Protein AF-A0A938LLM2-F1 (afdb_monomer)

Foldseek 3Di:
DQDDPDDDDDDGDDPPDDDDDDVVVPPPDDPPDDDDDDDDDFDKFKFAAAKAWWAQLDDFAFGKAFAAQPPDQRHIQMDGDLAKFFDANYGRGIWTDPALFIFDHRGILGSLAGLQNHMWIWGLEFQFLANLLVVLLVDALVVSVVLAPAADDDDDDDDAGFFYPQHKDWDPPDPRTHIDGDDDDPLRDRFGAQGFPLNQLLSQLQVQFHFAALSSLLCQAQPRDDRHPQDFDGRPRNRDPLLSHALPCPVRQWAKEKHQASSAPLSSQQSGGTRDNGSDHPPSAQDLQQQRIWIASGDDPPPVPVPSGGHSRRSNTRRPRDRGRDRHYTYMTMGRQDPPRHD

Nearest PDB structures (foldseek):
  5nyy-assembly1_A  TM=4.420E-01  e=3.179E-05  Thermomonospora curvata DSM 43183
  6vqp-assembly1_A  TM=4.244E-01  e=3.663E-04  Micromonospora echinospora
  5nxl-assembly1_A  TM=3.868E-01  e=7.478E-05  Thermomonospora curvata DSM 43183

Solvent-accessible surface area (backbone atoms only — not comparable to full-atom values): 18537 Å² total; per-residue (Å²): 137,90,76,68,98,61,92,84,86,79,86,82,87,83,79,89,84,82,80,89,77,69,58,83,80,42,84,87,62,57,96,82,60,88,75,90,85,79,91,81,89,76,65,64,32,72,42,68,60,51,56,35,55,41,25,26,52,30,87,48,52,20,14,35,12,28,26,55,84,80,85,57,67,23,49,50,28,73,46,80,57,64,58,58,44,53,21,15,96,41,66,78,17,41,34,42,34,93,36,17,50,40,54,54,74,75,40,61,46,44,47,59,28,68,67,39,21,60,38,27,30,35,43,26,48,42,48,24,21,59,58,50,17,54,50,42,60,73,45,55,61,71,61,26,51,76,56,43,66,40,66,70,82,89,60,90,92,70,71,56,24,32,13,37,76,36,15,29,44,70,43,87,86,42,95,70,54,48,48,39,60,46,84,63,60,96,82,19,72,76,36,26,23,4,38,22,38,45,46,41,46,20,50,16,9,36,72,45,17,19,75,33,28,53,48,29,49,39,39,48,35,51,34,74,51,82,62,45,57,84,40,60,40,74,27,64,66,65,37,45,89,57,53,26,60,38,73,52,34,55,78,80,50,43,41,26,44,57,23,35,13,64,32,27,78,58,18,45,58,23,55,74,66,62,25,78,60,37,64,63,68,60,88,49,49,57,51,63,68,14,54,17,22,14,32,31,54,54,69,72,68,91,73,77,56,84,63,56,48,38,29,74,42,35,16,57,41,24,39,50,50,61,33,58,25,34,73,35,26,35,36,56,34,24,38,78,49,57,90,94,56,74,123

Mean predicted aligned error: 7.52 Å

Structure (mmCIF, N/CA/C/O backbone):
data_AF-A0A938LLM2-F1
#
_entry.id   AF-A0A938LLM2-F1
#
loop_
_atom_site.group_PDB
_atom_site.id
_atom_site.type_symbol
_atom_site.label_atom_id
_atom_site.label_alt_id
_atom_site.label_comp_id
_atom_site.label_asym_id
_atom_site.label_entity_id
_atom_site.label_seq_id
_atom_site.pdbx_PDB_ins_code
_atom_site.Cartn_x
_atom_site.Cartn_y
_atom_site.Cartn_z
_atom_site.occupancy
_atom_site.B_iso_or_equiv
_atom_site.auth_seq_id
_atom_site.auth_comp_id
_atom_site.auth_asym_id
_atom_site.auth_atom_id
_atom_site.pdbx_PDB_model_num
ATOM 1 N N . PHE A 1 1 ? 3.906 -18.046 -9.142 1.00 77.06 1 PHE A N 1
ATOM 2 C CA . PHE A 1 1 ? 4.693 -17.931 -7.900 1.00 77.06 1 PHE A CA 1
ATOM 3 C C . PHE A 1 1 ? 5.615 -19.128 -7.810 1.00 77.06 1 PHE A C 1
ATOM 5 O O . PHE A 1 1 ? 5.187 -20.215 -8.176 1.00 77.06 1 PHE A O 1
ATOM 12 N N . LEU A 1 2 ? 6.854 -18.924 -7.369 1.00 84.19 2 LEU A N 1
ATOM 13 C CA . LEU A 1 2 ? 7.739 -20.012 -6.962 1.00 84.19 2 LEU A CA 1
ATOM 14 C C . LEU A 1 2 ? 7.693 -20.073 -5.438 1.00 84.19 2 LEU A C 1
ATOM 16 O O . LEU A 1 2 ? 7.858 -19.044 -4.788 1.00 84.19 2 LEU A O 1
ATOM 20 N N . ARG A 1 3 ? 7.409 -21.252 -4.892 1.00 83.56 3 ARG A N 1
ATOM 21 C CA . ARG A 1 3 ? 7.316 -21.512 -3.452 1.00 83.56 3 ARG A CA 1
ATOM 22 C C . ARG A 1 3 ? 7.836 -22.913 -3.159 1.00 83.56 3 ARG A C 1
ATOM 24 O O . ARG A 1 3 ? 7.981 -23.723 -4.076 1.00 83.56 3 ARG A O 1
ATOM 31 N N . ARG A 1 4 ? 8.091 -23.196 -1.887 1.00 79.62 4 ARG A N 1
ATOM 32 C CA . ARG A 1 4 ? 8.403 -24.553 -1.435 1.00 79.62 4 ARG A CA 1
ATOM 33 C C . ARG A 1 4 ? 7.187 -25.465 -1.612 1.00 79.62 4 ARG A C 1
ATOM 35 O O . ARG A 1 4 ? 6.052 -25.006 -1.537 1.00 79.62 4 ARG A O 1
ATOM 42 N N . ALA A 1 5 ? 7.434 -26.755 -1.826 1.00 79.81 5 ALA A N 1
ATOM 43 C CA . ALA A 1 5 ? 6.373 -27.764 -1.882 1.00 79.81 5 ALA A CA 1
ATOM 44 C C . ALA A 1 5 ? 5.850 -28.158 -0.487 1.00 79.81 5 ALA A C 1
ATOM 46 O O . ALA A 1 5 ? 4.727 -28.634 -0.370 1.00 79.81 5 ALA A O 1
ATOM 47 N N . ALA A 1 6 ? 6.662 -27.952 0.552 1.00 81.00 6 ALA A N 1
ATOM 48 C CA . ALA A 1 6 ? 6.337 -28.233 1.944 1.00 81.00 6 ALA A CA 1
ATOM 49 C C . ALA A 1 6 ? 6.829 -27.095 2.847 1.00 81.00 6 ALA A C 1
ATOM 51 O O . ALA A 1 6 ? 7.730 -26.331 2.469 1.00 81.00 6 ALA A O 1
ATOM 52 N N . GLU A 1 7 ? 6.254 -27.015 4.046 1.00 81.62 7 GLU A N 1
ATOM 53 C CA . GLU A 1 7 ? 6.646 -26.055 5.076 1.00 81.62 7 GLU A CA 1
ATOM 54 C C . GLU A 1 7 ? 8.152 -26.100 5.377 1.00 81.62 7 GLU A C 1
ATOM 56 O O . GLU A 1 7 ? 8.843 -27.106 5.178 1.00 81.62 7 GLU A O 1
ATOM 61 N N . GLY A 1 8 ? 8.674 -24.963 5.827 1.00 80.00 8 GLY A N 1
ATOM 62 C CA . GLY A 1 8 ? 10.034 -24.812 6.333 1.00 80.00 8 GLY A CA 1
ATOM 63 C C . GLY A 1 8 ? 10.745 -23.572 5.798 1.00 80.00 8 GLY A C 1
ATOM 64 O O . GLY A 1 8 ? 10.199 -22.793 5.017 1.00 80.00 8 GLY A O 1
ATOM 65 N N . GLU A 1 9 ? 11.999 -23.423 6.209 1.00 82.06 9 GLU A N 1
ATOM 66 C CA . GLU A 1 9 ? 12.847 -22.259 5.939 1.00 82.06 9 GLU A CA 1
ATOM 67 C C . GLU A 1 9 ? 14.062 -22.587 5.056 1.00 82.06 9 GLU A C 1
ATOM 69 O O . GLU A 1 9 ? 14.471 -23.745 4.947 1.00 82.06 9 GLU A O 1
ATOM 74 N N . GLY A 1 10 ? 14.610 -21.568 4.393 1.00 80.81 10 GLY A N 1
ATOM 75 C CA . GLY A 1 10 ? 15.767 -21.683 3.502 1.00 80.81 10 GLY A CA 1
ATOM 76 C C . GLY A 1 10 ? 15.462 -21.330 2.046 1.00 80.81 10 GLY A C 1
ATOM 77 O O . GLY A 1 10 ? 14.328 -21.002 1.685 1.00 80.81 10 GLY A O 1
ATOM 78 N N . ASP A 1 11 ? 16.499 -21.393 1.217 1.00 80.69 11 ASP A N 1
ATOM 79 C CA . ASP A 1 11 ? 16.432 -20.997 -0.187 1.00 80.69 11 ASP A CA 1
ATOM 80 C C . ASP A 1 11 ? 15.528 -21.919 -1.016 1.00 80.69 11 ASP A C 1
ATOM 82 O O . ASP A 1 11 ? 15.504 -23.141 -0.852 1.00 80.69 11 ASP A O 1
ATOM 86 N N . VAL A 1 12 ? 14.793 -21.327 -1.962 1.00 81.38 12 VAL A N 1
ATOM 87 C CA . VAL A 1 12 ? 13.986 -22.076 -2.933 1.00 81.38 12 VAL A CA 1
ATOM 88 C C . VAL A 1 12 ? 14.822 -22.341 -4.179 1.00 81.38 12 VAL A C 1
ATOM 90 O O . VAL A 1 12 ? 15.072 -21.435 -4.973 1.00 81.38 12 VAL A O 1
ATOM 93 N N . ALA A 1 13 ? 15.204 -23.600 -4.390 1.00 83.12 13 ALA A N 1
ATOM 94 C CA . ALA A 1 13 ? 15.822 -24.054 -5.631 1.00 83.12 13 ALA A CA 1
ATOM 95 C C . ALA A 1 13 ? 14.757 -24.651 -6.566 1.00 83.12 13 ALA A C 1
ATOM 97 O O . ALA A 1 13 ? 14.196 -25.709 -6.289 1.00 83.12 13 ALA A O 1
ATOM 98 N N . ALA A 1 14 ? 14.488 -23.985 -7.691 1.00 82.88 14 ALA A N 1
ATOM 99 C CA . ALA A 1 14 ? 13.575 -24.470 -8.727 1.00 82.88 14 ALA A CA 1
ATOM 100 C C . ALA A 1 14 ? 14.297 -24.565 -10.078 1.00 82.88 14 ALA A C 1
ATOM 102 O O . ALA A 1 14 ? 15.079 -23.686 -10.439 1.00 82.88 14 ALA A O 1
ATOM 103 N N . ARG A 1 15 ? 14.027 -25.630 -10.841 1.00 85.44 15 ARG A N 1
ATOM 104 C CA . ARG A 1 15 ? 14.545 -25.846 -12.203 1.00 85.44 15 ARG A CA 1
ATOM 105 C C . ARG A 1 15 ? 13.381 -26.064 -13.166 1.00 85.44 15 ARG A C 1
ATOM 107 O O . ARG A 1 15 ? 12.325 -26.524 -12.748 1.00 85.44 15 ARG A O 1
ATOM 114 N N . GLY A 1 16 ? 13.578 -25.730 -14.442 1.00 84.56 16 GLY A N 1
ATOM 115 C CA . GLY A 1 16 ? 12.552 -25.922 -15.476 1.00 84.56 16 GLY A CA 1
ATOM 116 C C . GLY A 1 16 ? 11.330 -25.009 -15.324 1.00 84.56 16 GLY A C 1
ATOM 117 O O . GLY A 1 16 ? 10.231 -25.389 -15.709 1.00 84.56 16 GLY A O 1
ATOM 118 N N . VAL A 1 17 ? 11.498 -23.817 -14.741 1.00 83.88 17 VAL A N 1
ATOM 119 C CA . VAL A 1 17 ? 10.399 -22.855 -14.588 1.00 83.88 17 VAL A CA 1
ATOM 120 C C . VAL A 1 17 ? 9.991 -22.327 -15.962 1.00 83.88 17 VAL A C 1
ATOM 122 O O . VAL A 1 17 ? 10.768 -21.638 -16.621 1.00 83.88 17 VAL A O 1
ATOM 125 N N . THR A 1 18 ? 8.764 -22.626 -16.379 1.00 82.81 18 THR A N 1
ATOM 126 C CA . THR A 1 18 ? 8.175 -22.092 -17.610 1.00 82.81 18 THR A CA 1
ATOM 127 C C . THR A 1 18 ? 7.297 -20.888 -17.290 1.00 82.81 18 THR A C 1
ATOM 129 O O . THR A 1 18 ? 6.503 -20.912 -16.350 1.00 82.81 18 THR A O 1
ATOM 132 N N . VAL A 1 19 ? 7.423 -19.832 -18.092 1.00 77.69 19 VAL A N 1
ATOM 133 C CA . VAL A 1 19 ? 6.542 -18.662 -18.042 1.00 77.69 19 VAL A CA 1
ATOM 134 C C . VAL A 1 19 ? 5.776 -18.608 -19.355 1.00 77.69 19 VAL A C 1
ATOM 136 O O . VAL A 1 19 ? 6.373 -18.720 -20.423 1.00 77.69 19 VAL A O 1
ATOM 139 N N . VAL A 1 20 ? 4.455 -18.461 -19.278 1.00 80.94 20 VAL A N 1
ATOM 140 C CA . VAL A 1 20 ? 3.612 -18.298 -20.464 1.00 80.94 20 VAL A CA 1
ATOM 141 C C . VAL A 1 20 ? 3.576 -16.823 -20.830 1.00 80.94 20 VAL A C 1
ATOM 143 O O . VAL A 1 20 ? 3.165 -15.991 -20.021 1.00 80.94 20 VAL A O 1
ATOM 146 N N . TRP A 1 21 ? 4.003 -16.508 -22.048 1.00 78.19 21 TRP A N 1
ATOM 147 C CA . TRP A 1 21 ? 3.868 -15.175 -22.613 1.00 78.19 21 TRP A CA 1
ATOM 148 C C . TRP A 1 21 ? 2.669 -15.137 -23.561 1.00 78.19 21 TRP A C 1
ATOM 150 O O . TRP A 1 21 ? 2.680 -15.760 -24.621 1.00 78.19 21 TRP A O 1
ATOM 160 N N . ASP A 1 22 ? 1.630 -14.400 -23.172 1.00 78.94 22 ASP A N 1
ATOM 161 C CA . ASP A 1 22 ? 0.508 -14.103 -24.057 1.00 78.94 22 ASP A CA 1
ATOM 162 C C . ASP A 1 22 ? 0.911 -13.024 -25.075 1.00 78.94 22 ASP A C 1
ATOM 164 O O . ASP A 1 22 ? 0.872 -11.824 -24.796 1.00 78.94 22 ASP A O 1
ATOM 168 N N . LEU A 1 23 ? 1.312 -13.463 -26.270 1.00 77.25 23 LEU A N 1
ATOM 169 C CA . LEU A 1 23 ? 1.676 -12.577 -27.379 1.00 77.25 23 LEU A CA 1
ATOM 170 C C . LEU A 1 23 ? 0.510 -11.688 -27.832 1.00 77.25 23 LEU A C 1
ATOM 172 O O . LEU A 1 23 ? 0.748 -10.592 -28.332 1.00 77.25 23 LEU A O 1
ATOM 176 N N . THR A 1 24 ? -0.745 -12.115 -27.644 1.00 76.75 24 THR A N 1
ATOM 177 C CA . THR A 1 24 ? -1.917 -11.349 -28.102 1.00 76.75 24 THR A CA 1
ATOM 178 C C . THR A 1 24 ? -2.152 -10.090 -27.269 1.00 76.75 24 THR A C 1
ATOM 180 O O . THR A 1 24 ? -2.688 -9.103 -27.777 1.00 76.75 24 THR A O 1
ATOM 183 N N . ALA A 1 25 ? -1.674 -10.080 -26.021 1.00 73.31 25 ALA A N 1
ATOM 184 C CA . ALA A 1 25 ? -1.697 -8.907 -25.155 1.00 73.31 25 ALA A CA 1
ATOM 185 C C . ALA A 1 25 ? -0.700 -7.814 -25.599 1.00 73.31 25 ALA A C 1
ATOM 187 O O . ALA A 1 25 ? -0.890 -6.643 -25.267 1.00 73.31 25 ALA A O 1
ATOM 188 N N . ASN A 1 26 ? 0.325 -8.166 -26.387 1.00 73.31 26 ASN A N 1
ATOM 189 C CA . ASN A 1 26 ? 1.350 -7.244 -26.876 1.00 73.31 26 ASN A CA 1
ATOM 190 C C . ASN A 1 26 ? 1.095 -6.857 -28.334 1.00 73.31 26 ASN A C 1
ATOM 192 O O . ASN A 1 26 ? 1.639 -7.442 -29.273 1.00 73.31 26 ASN A O 1
ATOM 196 N N . LYS A 1 27 ? 0.268 -5.823 -28.523 1.00 71.75 27 LYS A N 1
ATOM 197 C CA . LYS A 1 27 ? -0.018 -5.257 -29.849 1.00 71.75 27 LYS A CA 1
ATOM 198 C C . LYS A 1 27 ? 1.289 -4.895 -30.570 1.00 71.75 27 LYS A C 1
ATOM 200 O O . LYS A 1 27 ? 2.073 -4.104 -30.058 1.00 71.75 27 LYS A O 1
ATOM 205 N N . GLY A 1 28 ? 1.494 -5.455 -31.763 1.00 70.62 28 GLY A N 1
ATOM 206 C CA . GLY A 1 28 ? 2.660 -5.178 -32.611 1.00 70.62 28 GLY A CA 1
ATOM 207 C C . GLY A 1 28 ? 3.842 -6.140 -32.446 1.00 70.62 28 GLY A C 1
ATOM 208 O O . GLY A 1 28 ? 4.800 -6.031 -33.206 1.00 70.62 28 GLY A O 1
ATOM 209 N N . ALA A 1 29 ? 3.786 -7.104 -31.520 1.00 76.75 29 ALA A N 1
ATOM 210 C CA . ALA A 1 29 ? 4.785 -8.168 -31.447 1.00 76.75 29 ALA A CA 1
ATOM 211 C C . ALA A 1 29 ? 4.492 -9.249 -32.504 1.00 76.75 29 ALA A C 1
ATOM 213 O O . ALA A 1 29 ? 3.469 -9.934 -32.442 1.00 76.75 29 ALA A O 1
ATOM 214 N N . ALA A 1 30 ? 5.387 -9.406 -33.481 1.00 80.12 30 ALA A N 1
ATOM 215 C CA . ALA A 1 30 ? 5.319 -10.510 -34.433 1.00 80.12 30 ALA A CA 1
ATOM 216 C C . ALA A 1 30 ? 5.637 -11.846 -33.734 1.00 80.12 30 ALA A C 1
ATOM 218 O O . ALA A 1 30 ? 6.368 -11.880 -32.744 1.00 80.12 30 ALA A O 1
ATOM 219 N N . ARG A 1 31 ? 5.088 -12.964 -34.231 1.00 78.62 31 ARG A N 1
ATOM 220 C CA . ARG A 1 31 ? 5.303 -14.294 -33.616 1.00 78.62 31 ARG A CA 1
ATOM 221 C C . ARG A 1 31 ? 6.765 -14.747 -33.660 1.00 78.62 31 ARG A C 1
ATOM 223 O O . ARG A 1 31 ? 7.171 -15.558 -32.838 1.00 78.62 31 ARG A O 1
ATOM 230 N N . ASP A 1 32 ? 7.522 -14.235 -34.617 1.00 83.19 32 ASP A N 1
ATOM 231 C CA . ASP A 1 32 ? 8.944 -14.472 -34.851 1.00 83.19 32 ASP A CA 1
ATOM 232 C C . ASP A 1 32 ? 9.845 -13.388 -34.230 1.00 83.19 32 ASP A C 1
ATOM 234 O O . ASP A 1 32 ? 11.063 -13.414 -34.416 1.00 83.19 32 ASP A O 1
ATOM 238 N N . ALA A 1 33 ? 9.278 -12.447 -33.465 1.00 81.38 33 ALA A N 1
ATOM 239 C CA . ALA A 1 33 ? 10.053 -11.412 -32.799 1.00 81.38 33 ALA A CA 1
ATOM 240 C C . ALA A 1 33 ? 11.056 -12.028 -31.812 1.00 81.38 33 ALA A C 1
ATOM 242 O O . ALA A 1 33 ? 10.692 -12.735 -30.868 1.00 81.38 33 ALA A O 1
ATOM 243 N N . GLN A 1 34 ? 12.335 -11.703 -31.991 1.00 80.56 34 GLN A N 1
ATOM 244 C CA . GLN A 1 34 ? 13.355 -12.020 -31.001 1.00 80.56 34 GLN A CA 1
ATOM 245 C C . GLN A 1 34 ? 13.227 -11.060 -29.821 1.00 80.56 34 GLN A C 1
ATOM 247 O O . GLN A 1 34 ? 13.347 -9.845 -29.975 1.00 80.56 34 GLN A O 1
ATOM 252 N N . VAL A 1 35 ? 13.016 -11.608 -28.626 1.00 77.56 35 VAL A N 1
ATOM 253 C CA . VAL A 1 35 ? 12.949 -10.821 -27.394 1.00 77.56 35 VAL A CA 1
ATOM 254 C C . VAL A 1 35 ? 14.076 -11.166 -26.443 1.00 77.56 35 VAL A C 1
ATOM 256 O O . VAL A 1 35 ? 14.494 -12.316 -26.314 1.00 77.56 35 VAL A O 1
ATOM 259 N N . ARG A 1 36 ? 14.537 -10.152 -25.714 1.00 79.25 36 ARG A N 1
ATOM 260 C CA . ARG A 1 36 ? 15.380 -10.347 -24.541 1.00 79.25 36 ARG A CA 1
ATOM 261 C C . ARG A 1 36 ? 14.478 -10.442 -23.319 1.00 79.25 36 ARG A C 1
ATOM 263 O O . ARG A 1 36 ? 13.772 -9.493 -22.999 1.00 79.25 36 ARG A O 1
ATOM 270 N N . MET A 1 37 ? 14.524 -11.576 -22.631 1.00 78.75 37 MET A N 1
ATOM 271 C CA . MET A 1 37 ? 13.809 -11.763 -21.372 1.00 78.75 37 MET A CA 1
ATOM 272 C C . MET A 1 37 ? 14.761 -11.566 -20.194 1.00 78.75 37 MET A C 1
ATOM 274 O O . MET A 1 37 ? 15.899 -12.033 -20.215 1.00 78.75 37 MET A O 1
ATOM 278 N N . GLN A 1 38 ? 14.281 -10.892 -19.153 1.00 81.81 38 GLN A N 1
ATOM 279 C CA . GLN A 1 38 ? 14.962 -10.790 -17.869 1.00 81.81 38 GLN A CA 1
ATOM 280 C C . GLN A 1 38 ? 14.002 -11.241 -16.771 1.00 81.81 38 GLN A C 1
ATOM 282 O O . GLN A 1 38 ? 12.884 -10.742 -16.674 1.00 81.81 38 GLN A O 1
ATOM 287 N N . ALA A 1 39 ? 14.445 -12.178 -15.935 1.00 82.75 39 ALA A N 1
ATOM 288 C CA . ALA A 1 39 ? 13.699 -12.589 -14.756 1.00 82.75 39 ALA A CA 1
ATOM 289 C C . ALA A 1 39 ? 14.038 -11.674 -13.573 1.00 82.75 39 ALA A C 1
ATOM 291 O O . ALA A 1 39 ? 15.210 -11.417 -13.287 1.00 82.75 39 ALA A O 1
ATOM 292 N N . LEU A 1 40 ? 13.002 -11.200 -12.883 1.00 84.06 40 LEU A N 1
ATOM 293 C CA . LEU A 1 40 ? 13.105 -10.338 -11.711 1.00 84.06 40 LEU A CA 1
ATOM 294 C C . LEU A 1 40 ? 12.306 -10.964 -10.572 1.00 84.06 40 LEU A C 1
ATOM 296 O O . LEU A 1 40 ? 11.085 -11.087 -10.648 1.00 84.06 40 LEU A O 1
ATOM 300 N N . GLY A 1 41 ? 13.012 -11.392 -9.529 1.00 85.69 41 GLY A N 1
ATOM 301 C CA . GLY A 1 41 ? 12.401 -11.958 -8.334 1.00 85.69 41 GLY A CA 1
ATOM 302 C C . GLY A 1 41 ? 12.018 -10.870 -7.336 1.00 85.69 41 GLY A C 1
ATOM 303 O O . GLY A 1 41 ? 12.815 -9.983 -7.030 1.00 85.69 41 GLY A O 1
ATOM 304 N N . ILE A 1 42 ? 10.809 -10.969 -6.788 1.00 90.12 42 ILE A N 1
ATOM 305 C CA . ILE A 1 42 ? 10.386 -10.194 -5.623 1.00 90.12 42 ILE A CA 1
ATOM 306 C C . ILE A 1 42 ? 10.001 -11.192 -4.536 1.00 90.12 42 ILE A C 1
ATOM 308 O O . ILE A 1 42 ? 9.131 -12.038 -4.746 1.00 90.12 42 ILE A O 1
ATOM 312 N N . LEU A 1 43 ? 10.670 -11.110 -3.387 1.00 90.06 43 LEU A N 1
ATOM 313 C CA . LEU A 1 43 ? 10.337 -11.914 -2.217 1.00 90.06 43 LEU A CA 1
ATOM 314 C C . LEU A 1 43 ? 9.010 -11.422 -1.642 1.00 90.06 43 LEU A C 1
ATOM 316 O O . LEU A 1 43 ? 8.875 -10.249 -1.288 1.00 90.06 43 LEU A O 1
ATOM 320 N N . MET A 1 44 ? 8.046 -12.329 -1.537 1.00 91.94 44 MET A N 1
ATOM 321 C CA . MET A 1 44 ? 6.707 -12.040 -1.039 1.00 91.94 44 MET A CA 1
ATOM 322 C C . MET A 1 44 ? 6.414 -12.880 0.205 1.00 91.94 44 MET A C 1
ATOM 324 O O . MET A 1 44 ? 6.844 -14.025 0.302 1.00 91.94 44 MET A O 1
ATOM 328 N N . VAL A 1 45 ? 5.639 -12.320 1.122 1.00 92.56 45 VAL A N 1
ATOM 329 C CA . VAL A 1 45 ? 5.059 -12.981 2.289 1.00 92.56 45 VAL A CA 1
ATOM 330 C C . VAL A 1 45 ? 3.576 -13.194 2.023 1.00 92.56 45 VAL A C 1
ATOM 332 O O . VAL A 1 45 ? 2.876 -12.250 1.656 1.00 92.56 45 VAL A O 1
ATOM 335 N N . TYR A 1 46 ? 3.098 -14.423 2.196 1.00 94.00 46 TYR A N 1
ATOM 336 C CA . TYR A 1 46 ? 1.671 -14.727 2.160 1.00 94.00 46 TYR A CA 1
ATOM 337 C C . TYR A 1 46 ? 1.023 -14.298 3.481 1.00 94.00 46 TYR A C 1
ATOM 339 O O . TYR A 1 46 ? 1.376 -14.814 4.538 1.00 94.00 46 TYR A O 1
ATOM 347 N N . VAL A 1 47 ? 0.084 -13.355 3.419 1.00 95.31 47 VAL A N 1
ATOM 348 C CA . VAL A 1 47 ? -0.769 -12.951 4.541 1.00 95.31 47 VAL A CA 1
ATOM 349 C C . VAL A 1 47 ? -2.099 -13.700 4.398 1.00 95.31 47 VAL A C 1
ATOM 351 O O . VAL A 1 47 ? -2.839 -13.423 3.446 1.00 95.31 47 VAL A O 1
ATOM 354 N N . PRO A 1 48 ? -2.411 -14.658 5.293 1.00 94.62 48 PRO A N 1
ATOM 355 C CA . PRO A 1 48 ? -3.592 -15.504 5.161 1.00 94.62 48 PRO A CA 1
ATOM 356 C C . PRO A 1 48 ? -4.910 -14.740 5.262 1.00 94.62 48 PRO A C 1
ATOM 358 O O . PRO A 1 48 ? -5.011 -13.688 5.901 1.00 94.62 48 PRO A O 1
ATOM 361 N N . GLU A 1 49 ? -5.951 -15.315 4.664 1.00 96.00 49 GLU A N 1
ATOM 362 C CA . GLU A 1 49 ? -7.321 -14.881 4.913 1.00 96.00 49 GLU A CA 1
ATOM 363 C C . GLU A 1 49 ? -7.697 -15.138 6.376 1.00 96.00 49 GLU A C 1
ATOM 365 O O . GLU A 1 49 ? -7.273 -16.134 6.959 1.00 96.00 49 GLU A O 1
ATOM 370 N N . GLY A 1 50 ? -8.474 -14.235 6.971 1.00 96.69 50 GLY A N 1
ATOM 371 C CA . GLY A 1 50 ? -8.984 -14.424 8.326 1.00 96.69 50 GLY A CA 1
ATOM 372 C C . GLY A 1 50 ? -9.154 -13.131 9.116 1.00 96.69 50 GLY A C 1
ATOM 373 O O . GLY A 1 50 ? -8.707 -12.063 8.665 1.00 96.69 50 GLY A O 1
ATOM 374 N N . PRO A 1 51 ? -9.808 -13.230 10.287 1.00 97.94 51 PRO A N 1
ATOM 375 C CA . PRO A 1 51 ? -10.082 -12.090 11.143 1.00 97.94 51 PRO A CA 1
ATOM 376 C C . PRO A 1 51 ? -8.804 -11.515 11.756 1.00 97.94 51 PRO A C 1
ATOM 378 O O . PRO A 1 51 ? -7.811 -12.216 11.946 1.00 97.94 51 PRO A O 1
ATOM 381 N N . PHE A 1 52 ? -8.841 -10.222 12.064 1.00 98.12 52 PHE A N 1
ATOM 382 C CA . PHE A 1 52 ? -7.756 -9.504 12.730 1.00 98.12 52 PHE A CA 1
ATOM 383 C C . PHE A 1 52 ? -8.294 -8.229 13.389 1.00 98.12 52 PHE A C 1
ATOM 385 O O . PHE A 1 52 ? -9.428 -7.816 13.130 1.00 98.12 52 PHE A O 1
ATOM 392 N N . TYR A 1 53 ? -7.478 -7.593 14.225 1.00 97.81 53 TYR A N 1
ATOM 393 C CA . TYR A 1 53 ? -7.851 -6.360 14.910 1.00 97.81 53 TYR A CA 1
ATOM 394 C C . TYR A 1 53 ? -7.187 -5.128 14.305 1.00 97.81 53 TYR A C 1
ATOM 396 O O . TYR A 1 53 ? -5.995 -5.136 13.991 1.00 97.81 53 TYR A O 1
ATOM 404 N N . LEU A 1 54 ? -7.965 -4.054 14.230 1.00 97.00 54 LEU A N 1
ATOM 405 C CA . LEU A 1 54 ? -7.529 -2.682 14.014 1.00 97.00 54 LEU A CA 1
ATOM 406 C C . LEU A 1 54 ? -7.524 -1.941 15.355 1.00 97.00 54 LEU A C 1
ATOM 408 O O . LEU A 1 54 ? -8.488 -2.025 16.119 1.00 97.00 54 LEU A O 1
ATOM 412 N N . GLY A 1 55 ? -6.464 -1.181 15.609 1.00 94.62 55 GLY A N 1
ATOM 413 C CA . GLY A 1 55 ? -6.227 -0.515 16.887 1.00 94.62 55 GLY A CA 1
ATOM 414 C C . GLY A 1 55 ? -5.277 -1.293 17.789 1.00 94.62 55 GLY A C 1
ATOM 415 O O . GLY A 1 55 ? -5.080 -2.494 17.622 1.00 94.62 55 GLY A O 1
ATOM 416 N N . SER A 1 56 ? -4.672 -0.590 18.745 1.00 91.31 56 SER A N 1
ATOM 417 C CA . SER A 1 56 ? -3.658 -1.146 19.650 1.00 91.31 56 SER A CA 1
ATOM 418 C C . SER A 1 56 ? -4.223 -1.674 20.968 1.00 91.31 56 SER A C 1
ATOM 420 O O . SER A 1 56 ? -3.497 -2.306 21.720 1.00 91.31 56 SER A O 1
ATOM 422 N N . GLY A 1 57 ? -5.485 -1.395 21.297 1.00 91.94 57 GLY A N 1
ATOM 423 C CA . GLY A 1 57 ? -5.991 -1.627 22.654 1.00 91.94 57 GLY A CA 1
ATOM 424 C C . GLY A 1 57 ? -5.632 -0.504 23.633 1.00 91.94 57 GLY A C 1
ATOM 425 O O . GLY A 1 57 ? -5.953 -0.601 24.814 1.00 91.94 57 GLY A O 1
ATOM 426 N N . GLY A 1 58 ? -4.963 0.556 23.162 1.00 90.31 58 GLY A N 1
ATOM 427 C CA . GLY A 1 58 ? -4.547 1.720 23.945 1.00 90.31 58 GLY A CA 1
ATOM 428 C C . GLY A 1 58 ? -4.735 3.038 23.188 1.00 90.31 58 GLY A C 1
ATOM 429 O O . GLY A 1 58 ? -5.280 3.075 22.086 1.00 90.31 58 GLY A O 1
ATOM 430 N N . LEU A 1 59 ? -4.259 4.139 23.773 1.00 87.69 59 LEU A N 1
ATOM 431 C CA . LEU A 1 59 ? -4.436 5.502 23.249 1.00 87.69 59 LEU A CA 1
ATOM 432 C C . LEU A 1 59 ? -3.327 5.911 22.265 1.00 87.69 59 LEU A C 1
ATOM 434 O O . LEU A 1 59 ? -2.686 6.953 22.399 1.00 87.69 59 LEU A O 1
ATOM 438 N N . THR A 1 60 ? -3.086 5.072 21.262 1.00 84.94 60 THR A N 1
ATOM 439 C CA . THR A 1 60 ? -2.093 5.339 20.214 1.00 84.94 60 THR A CA 1
ATOM 440 C C . THR A 1 60 ? -2.544 6.502 19.317 1.00 84.94 60 THR A C 1
ATOM 442 O O . THR A 1 60 ? -3.736 6.663 19.043 1.00 84.94 60 THR A O 1
ATOM 445 N N . ALA A 1 61 ? -1.606 7.325 18.835 1.00 84.75 61 ALA A N 1
ATOM 446 C CA . ALA A 1 61 ? -1.924 8.573 18.139 1.00 84.75 61 ALA A CA 1
ATOM 447 C C . ALA A 1 61 ? -2.757 8.317 16.872 1.00 84.75 61 ALA A C 1
ATOM 449 O O . ALA A 1 61 ? -2.279 7.707 15.916 1.00 84.75 61 ALA A O 1
ATOM 450 N N . GLY A 1 62 ? -4.014 8.770 16.869 1.00 88.69 62 GLY A N 1
ATOM 451 C CA . GLY A 1 62 ? -4.930 8.627 15.730 1.00 88.69 62 GLY A CA 1
ATOM 452 C C . GLY A 1 62 ? -5.418 7.196 15.490 1.00 88.69 62 GLY A C 1
ATOM 453 O O . GLY A 1 62 ? -6.084 6.952 14.483 1.00 88.69 62 GLY A O 1
ATOM 454 N N . GLY A 1 63 ? -5.062 6.255 16.372 1.00 92.69 63 GLY A N 1
ATOM 455 C CA . GLY A 1 63 ? -5.304 4.825 16.208 1.00 92.69 63 GLY A CA 1
ATOM 456 C C . GLY A 1 63 ? -6.775 4.491 15.974 1.00 92.69 63 GLY A C 1
ATOM 457 O O . GLY A 1 63 ? -7.674 5.231 16.377 1.00 92.69 63 GLY A O 1
ATOM 458 N N . PHE A 1 64 ? -7.008 3.372 15.290 1.00 96.56 64 PHE A N 1
ATOM 459 C CA . PHE A 1 64 ? -8.352 2.836 15.123 1.00 96.56 64 PHE A CA 1
ATOM 460 C C . PHE A 1 64 ? -8.914 2.334 16.451 1.00 96.56 64 PHE A C 1
ATOM 462 O O . PHE A 1 64 ? -8.177 1.810 17.284 1.00 96.56 64 PHE A O 1
ATOM 469 N N . TYR A 1 65 ? -10.227 2.443 16.606 1.00 97.19 65 TYR A N 1
ATOM 470 C CA . TYR A 1 65 ? -10.963 1.834 17.703 1.00 97.19 65 TYR A CA 1
ATOM 471 C C . TYR A 1 65 ? -12.415 1.565 17.297 1.00 97.19 65 TYR A C 1
ATOM 473 O O . TYR A 1 65 ? -12.939 2.137 16.340 1.00 97.19 65 TYR A O 1
ATOM 481 N N . LYS A 1 66 ? -13.078 0.675 18.028 1.00 97.94 66 LYS A N 1
ATOM 482 C CA . LYS A 1 66 ? -14.516 0.450 17.957 1.00 97.94 66 LYS A CA 1
ATOM 483 C C . LYS A 1 66 ? -15.211 1.494 18.819 1.00 97.94 66 LYS A C 1
ATOM 485 O O . LYS A 1 66 ? -15.023 1.512 20.034 1.00 97.94 66 LYS A O 1
ATOM 490 N N . TYR A 1 67 ? -16.016 2.346 18.198 1.00 97.56 67 TYR A N 1
ATOM 491 C CA . TYR A 1 67 ? -16.763 3.372 18.912 1.00 97.56 67 TYR A CA 1
ATOM 492 C C . TYR A 1 67 ? -17.803 2.738 19.844 1.00 97.56 67 TYR A C 1
ATOM 494 O O . TYR A 1 67 ? -18.466 1.765 19.478 1.00 97.56 67 TYR A O 1
ATOM 502 N N . THR A 1 68 ? -17.955 3.289 21.047 1.00 96.00 68 THR A N 1
ATOM 503 C CA . THR A 1 68 ? -18.980 2.885 22.020 1.00 96.00 68 THR A CA 1
ATOM 504 C C . THR A 1 68 ? -19.980 4.021 22.224 1.00 96.00 68 THR A C 1
ATOM 506 O O . THR A 1 68 ? -20.994 4.084 21.537 1.00 96.00 68 THR A O 1
ATOM 509 N N . ASP A 1 69 ? -19.661 4.947 23.114 1.00 93.06 69 ASP A N 1
ATOM 510 C CA . ASP A 1 69 ? -20.496 6.044 23.613 1.00 93.06 69 ASP A CA 1
ATOM 511 C C . ASP A 1 69 ? -19.722 7.377 23.654 1.00 93.06 69 ASP A C 1
ATOM 513 O O . ASP A 1 69 ? -20.192 8.372 24.198 1.00 93.06 69 ASP A O 1
ATOM 517 N N . GLY A 1 70 ? -18.507 7.394 23.095 1.00 90.69 70 GLY A N 1
ATOM 518 C CA . GLY A 1 70 ? -17.603 8.543 23.107 1.00 90.69 70 GLY A CA 1
ATOM 519 C C . GLY A 1 70 ? -16.735 8.670 24.362 1.00 90.69 70 GLY A C 1
ATOM 520 O O . GLY A 1 70 ? -15.873 9.549 24.389 1.00 90.69 70 GLY A O 1
ATOM 521 N N . THR A 1 71 ? -16.895 7.795 25.361 1.00 90.19 71 THR A N 1
ATOM 522 C CA . THR A 1 71 ? -16.103 7.830 26.606 1.00 90.19 71 THR A CA 1
ATOM 523 C C . THR A 1 71 ? -14.813 7.010 26.522 1.00 90.19 71 THR A C 1
ATOM 525 O O . THR A 1 71 ? -13.823 7.342 27.171 1.00 90.19 71 THR A O 1
ATOM 528 N N . GLN A 1 72 ? -14.790 5.973 25.678 1.00 90.06 72 GLN A N 1
ATOM 529 C CA . GLN A 1 72 ? -13.658 5.066 25.476 1.00 90.06 72 GLN A CA 1
ATOM 530 C C . GLN A 1 72 ? -13.166 5.114 24.023 1.00 90.06 72 GLN A C 1
ATOM 532 O O . GLN A 1 72 ? -13.954 5.100 23.080 1.00 90.06 72 GLN A O 1
ATOM 537 N N . HIS A 1 73 ? -11.841 5.152 23.856 1.00 91.38 73 HIS A N 1
ATOM 538 C CA . HIS A 1 73 ? -11.159 5.343 22.565 1.00 91.38 73 HIS A CA 1
ATOM 539 C C . HIS A 1 73 ? -10.062 4.292 22.323 1.00 91.38 73 HIS A C 1
ATOM 541 O O . HIS A 1 73 ? -9.284 4.416 21.384 1.00 91.38 73 HIS A O 1
ATOM 547 N N . ALA A 1 74 ? -9.981 3.267 23.178 1.00 93.81 74 ALA A N 1
ATOM 548 C CA . ALA A 1 74 ? -8.936 2.244 23.129 1.00 93.81 74 ALA A CA 1
ATOM 549 C C . ALA A 1 74 ? -9.419 0.865 22.649 1.00 93.81 74 ALA A C 1
ATOM 551 O O . ALA A 1 74 ? -8.596 0.028 22.292 1.00 93.81 74 ALA A O 1
ATOM 552 N N . LEU A 1 75 ? -10.731 0.596 22.641 1.00 96.25 75 LEU A N 1
ATOM 553 C CA . LEU A 1 75 ? -11.266 -0.734 22.332 1.00 96.25 75 LEU A CA 1
ATOM 554 C C . LEU A 1 75 ? -10.986 -1.108 20.864 1.00 96.25 75 LEU A C 1
ATOM 556 O O . LEU A 1 75 ? -11.506 -0.424 19.985 1.00 96.25 75 LEU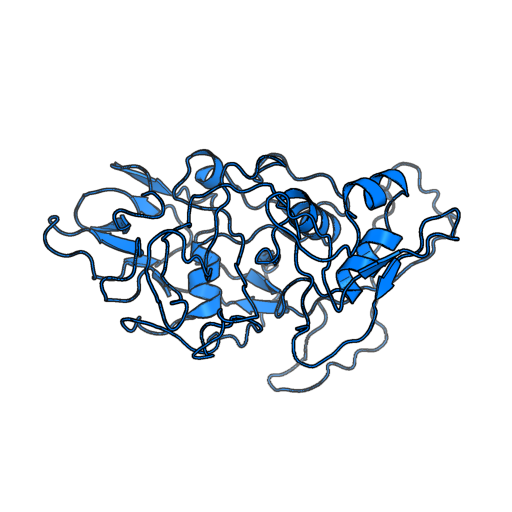 A O 1
ATOM 560 N N . PRO A 1 76 ? -10.227 -2.175 20.556 1.00 96.94 76 PRO A N 1
ATOM 561 C CA . PRO A 1 76 ? -9.929 -2.532 19.171 1.00 96.94 76 PRO A CA 1
ATOM 562 C C . PRO A 1 76 ? -11.178 -2.903 18.366 1.00 96.94 76 PRO A C 1
ATOM 564 O O . PRO A 1 76 ? -12.155 -3.440 18.896 1.00 96.94 76 PRO A O 1
ATOM 567 N N . TYR A 1 77 ? -11.135 -2.646 17.060 1.00 98.12 77 TYR A N 1
ATOM 568 C CA . TYR A 1 77 ? -12.171 -3.063 16.119 1.00 98.12 77 TYR A CA 1
ATOM 569 C C . TYR A 1 77 ? -11.754 -4.361 15.428 1.00 98.12 77 TYR A C 1
ATOM 571 O O . TYR A 1 77 ? -10.696 -4.420 14.805 1.00 98.12 77 TYR A O 1
ATOM 579 N N . GLN A 1 78 ? -12.584 -5.400 15.510 1.00 98.19 78 GLN A N 1
ATOM 580 C CA . GLN A 1 78 ? -12.309 -6.676 14.854 1.00 98.19 78 GLN A CA 1
ATOM 581 C C . GLN A 1 78 ? -12.903 -6.691 13.443 1.00 98.19 78 GLN A C 1
ATOM 583 O O . GLN A 1 78 ? -14.112 -6.551 13.267 1.00 98.19 78 GLN A O 1
ATOM 588 N N . VAL A 1 79 ? -12.060 -6.905 12.436 1.00 98.50 79 VAL A N 1
ATOM 589 C CA . VAL A 1 79 ? -12.505 -7.184 11.069 1.00 98.50 79 VAL A CA 1
ATOM 590 C C . VAL A 1 79 ? -12.810 -8.673 10.970 1.00 98.50 79 VAL A C 1
ATOM 592 O O . VAL A 1 79 ? -11.921 -9.501 11.154 1.00 98.50 79 VAL A O 1
ATOM 595 N N . THR A 1 80 ? -14.061 -9.024 10.678 1.00 97.62 80 THR A N 1
ATOM 596 C CA . THR A 1 80 ? -14.548 -10.418 10.700 1.00 97.62 80 THR A CA 1
ATOM 597 C C . THR A 1 80 ? -14.895 -10.983 9.324 1.00 97.62 80 THR A C 1
ATOM 599 O O . THR A 1 80 ? -15.145 -12.181 9.210 1.00 97.62 80 THR A O 1
ATOM 602 N N . GLY A 1 81 ? -14.870 -10.160 8.271 1.00 98.00 81 GLY A N 1
ATOM 603 C CA . GLY A 1 81 ? -15.154 -10.585 6.901 1.00 98.00 81 GLY A CA 1
ATOM 604 C C . GLY A 1 81 ? -14.656 -9.594 5.844 1.00 98.00 81 GLY A C 1
ATOM 605 O O . GLY A 1 81 ? -14.226 -8.493 6.188 1.00 98.00 81 GLY A O 1
ATOM 606 N N . PRO A 1 82 ? -14.734 -9.944 4.547 1.00 96.50 82 PRO A N 1
ATOM 607 C CA . PRO A 1 82 ? -14.277 -9.103 3.433 1.00 96.50 82 PRO A CA 1
ATOM 608 C C . PRO A 1 82 ? -15.296 -8.025 3.015 1.00 96.50 82 PRO A C 1
ATOM 610 O O . PRO A 1 82 ? -15.129 -7.385 1.980 1.00 96.50 82 PRO A O 1
ATOM 613 N N . GLY A 1 83 ? -16.387 -7.870 3.770 1.00 97.44 83 GLY A N 1
ATOM 614 C CA . GLY A 1 83 ? -17.457 -6.921 3.478 1.00 97.44 83 GLY A CA 1
ATOM 615 C C . GLY A 1 83 ? -17.097 -5.469 3.799 1.00 97.44 83 GLY A C 1
ATOM 616 O O . GLY A 1 83 ? -15.992 -5.155 4.250 1.00 97.44 83 GLY A O 1
ATOM 617 N N . ALA A 1 84 ? -18.072 -4.587 3.576 1.00 98.06 84 ALA A N 1
ATOM 618 C CA . ALA A 1 84 ? -17.969 -3.191 3.974 1.00 98.06 84 ALA A CA 1
ATOM 619 C C . ALA A 1 84 ? -17.828 -3.069 5.500 1.00 98.06 84 ALA A C 1
ATOM 621 O O . ALA A 1 84 ? -18.380 -3.876 6.252 1.00 98.06 84 ALA A O 1
ATOM 622 N N . ILE A 1 85 ? -17.089 -2.058 5.953 1.00 98.62 85 ILE A N 1
ATOM 623 C CA . ILE A 1 85 ? -16.905 -1.753 7.375 1.00 98.62 85 ILE A CA 1
ATOM 624 C C . ILE A 1 85 ? -17.677 -0.470 7.690 1.00 98.62 85 ILE A C 1
ATOM 626 O O . ILE A 1 85 ? -17.282 0.590 7.201 1.00 98.62 85 ILE A O 1
ATOM 630 N N . PRO A 1 86 ? -18.740 -0.523 8.512 1.00 98.38 86 PRO A N 1
ATOM 631 C CA . PRO A 1 86 ? -19.447 0.673 8.951 1.00 98.38 86 PRO A CA 1
ATOM 632 C C . PRO A 1 86 ? -18.536 1.597 9.763 1.00 98.38 86 PRO A C 1
ATOM 634 O O . PRO A 1 86 ? -17.836 1.142 10.675 1.00 98.38 86 PRO A O 1
ATOM 637 N N . THR A 1 87 ? -18.588 2.898 9.480 1.00 98.31 87 THR A N 1
ATOM 638 C CA . THR A 1 87 ? -17.788 3.918 10.165 1.00 98.31 87 THR A CA 1
ATOM 639 C C . THR A 1 87 ? -18.667 4.971 10.824 1.00 98.31 87 THR A C 1
ATOM 641 O O . THR A 1 87 ? -19.789 5.235 10.393 1.00 98.31 87 THR A O 1
ATOM 644 N N . GLY A 1 88 ? -18.173 5.559 11.909 1.00 96.94 88 GLY A N 1
ATOM 645 C CA . GLY A 1 88 ? -18.829 6.689 12.563 1.00 96.94 88 GLY A CA 1
ATOM 646 C C . GLY A 1 88 ? -18.867 6.609 14.077 1.00 96.94 88 GLY A C 1
ATOM 647 O O . GLY A 1 88 ? -18.491 5.609 14.689 1.00 96.94 88 GLY A O 1
ATOM 648 N N . ARG A 1 89 ? -19.376 7.684 14.675 1.00 96.06 89 ARG A N 1
ATOM 649 C CA . ARG A 1 89 ? -19.550 7.870 16.119 1.00 96.06 89 ARG A CA 1
ATOM 650 C C . ARG A 1 89 ? -20.833 7.202 16.616 1.00 96.06 89 ARG A C 1
ATOM 652 O O . ARG A 1 89 ? -21.692 7.825 17.230 1.00 96.06 89 ARG A O 1
ATOM 659 N N . GLN A 1 90 ? -20.983 5.924 16.281 1.00 96.25 90 GLN A N 1
ATOM 660 C CA . GLN A 1 90 ? -22.127 5.084 16.629 1.00 96.25 90 GLN A CA 1
ATOM 661 C C . GLN A 1 90 ? -21.613 3.759 17.189 1.00 96.25 90 GLN A C 1
ATOM 663 O O . GLN A 1 90 ? -20.628 3.211 16.689 1.00 96.25 90 GLN A O 1
ATOM 668 N N . ALA A 1 91 ? -22.275 3.249 18.229 1.00 97.06 91 ALA A N 1
ATOM 669 C CA . ALA A 1 91 ? -21.836 2.057 18.944 1.00 97.06 91 ALA A CA 1
ATOM 670 C C . ALA A 1 91 ? -21.565 0.877 17.992 1.00 97.06 91 ALA A C 1
ATOM 672 O O . ALA A 1 91 ? -22.383 0.537 17.138 1.00 97.06 91 ALA A O 1
ATOM 673 N N . GLY A 1 92 ? -20.398 0.253 18.144 1.00 97.50 92 GLY A N 1
ATOM 674 C CA . GLY A 1 92 ? -19.970 -0.903 17.362 1.00 97.50 92 GLY A CA 1
ATOM 675 C C . GLY A 1 92 ? -19.312 -0.585 16.017 1.00 97.50 92 GLY A C 1
ATOM 676 O O . GLY A 1 92 ? -18.814 -1.515 15.386 1.00 97.50 92 GLY A O 1
ATOM 677 N N . LYS A 1 93 ? -19.266 0.678 15.574 1.00 98.00 93 LYS A N 1
ATOM 678 C CA . LYS A 1 93 ? -18.646 1.066 14.295 1.00 98.00 93 LYS A CA 1
ATOM 679 C C . LYS A 1 93 ? -17.150 1.345 14.424 1.00 98.00 93 LYS A C 1
ATOM 681 O O . LYS A 1 93 ? -16.649 1.629 15.512 1.00 98.00 93 LYS A O 1
ATOM 686 N N . LEU A 1 94 ? -16.431 1.258 13.304 1.00 98.25 94 LEU A N 1
ATOM 687 C CA . LEU A 1 94 ? -15.021 1.632 13.249 1.00 98.25 94 LEU A CA 1
ATOM 688 C C . LEU A 1 94 ? -14.890 3.157 13.312 1.00 98.25 94 LEU A C 1
ATOM 690 O O . LEU A 1 94 ? -15.538 3.889 12.558 1.00 98.25 94 LEU A O 1
ATOM 694 N N . TRP A 1 95 ? -13.995 3.628 14.169 1.00 97.25 95 TRP A N 1
ATOM 695 C CA . TRP A 1 95 ? -13.600 5.024 14.243 1.00 97.25 95 TRP A CA 1
ATOM 696 C C . TRP A 1 95 ? -12.094 5.160 14.450 1.00 97.25 95 TRP A C 1
ATOM 698 O O . TRP A 1 95 ? -11.369 4.168 14.544 1.00 97.25 95 TRP A O 1
ATOM 708 N N . ALA A 1 96 ? -11.610 6.397 14.459 1.00 95.19 96 ALA A N 1
ATOM 709 C CA . ALA A 1 96 ? -10.207 6.701 14.670 1.00 95.19 96 ALA A CA 1
ATOM 710 C C . ALA A 1 96 ? -10.021 7.944 15.540 1.00 95.19 96 ALA A C 1
ATOM 712 O O . ALA A 1 96 ? -10.908 8.796 15.634 1.00 95.19 96 ALA A O 1
ATOM 713 N N . GLY A 1 97 ? -8.849 8.039 16.169 1.00 88.88 97 GLY A N 1
ATOM 714 C CA . GLY A 1 97 ? -8.458 9.190 16.979 1.00 88.88 97 GLY A CA 1
ATOM 715 C C . GLY A 1 97 ? -8.397 10.511 16.198 1.00 88.88 97 GLY A C 1
ATOM 716 O O . GLY A 1 97 ? -8.667 10.591 15.002 1.00 88.88 97 GLY A O 1
ATOM 717 N N . THR A 1 98 ? -8.053 11.589 16.898 1.00 79.50 98 THR A N 1
ATOM 718 C CA . THR A 1 98 ? -8.164 12.969 16.392 1.00 79.50 98 THR A CA 1
ATOM 719 C C . THR A 1 98 ? -7.131 13.360 15.333 1.00 79.50 98 THR A C 1
ATOM 721 O O . THR A 1 98 ? -7.378 14.295 14.576 1.00 79.50 98 THR A O 1
ATOM 724 N N . CYS A 1 99 ? -6.007 12.648 15.226 1.00 80.56 99 CYS A N 1
ATOM 725 C CA . CYS A 1 99 ? -5.005 12.855 14.180 1.00 80.56 99 CYS A CA 1
ATOM 726 C C . CYS A 1 99 ? -5.051 11.756 13.104 1.00 80.56 99 CYS A C 1
ATOM 728 O O . CYS A 1 99 ? -5.628 10.691 13.313 1.00 80.56 99 CYS A O 1
ATOM 730 N N . GLY A 1 100 ? -4.471 12.023 11.927 1.00 79.31 100 GLY A N 1
ATOM 731 C CA . GLY A 1 100 ? -4.479 11.063 10.815 1.00 79.31 100 GLY A CA 1
ATOM 732 C C . GLY A 1 100 ? -5.734 11.016 9.956 1.00 79.31 100 GLY A C 1
ATOM 733 O O . GLY A 1 100 ? -5.805 10.174 9.065 1.00 79.31 100 GLY A O 1
ATOM 734 N N . ALA A 1 101 ? -6.692 11.902 10.233 1.00 90.81 101 ALA A N 1
ATOM 735 C CA . ALA A 1 101 ? -8.059 11.910 9.721 1.00 90.81 101 ALA A CA 1
ATOM 736 C C . ALA A 1 101 ? -8.878 10.648 10.057 1.00 90.81 101 ALA A C 1
ATOM 738 O O . ALA A 1 101 ? -8.411 9.500 10.029 1.00 90.81 101 ALA A O 1
ATOM 739 N N . GLN A 1 102 ? -10.148 10.880 10.371 1.00 94.00 102 GLN A N 1
ATOM 740 C CA . GLN A 1 102 ? -11.127 9.826 10.587 1.00 94.00 10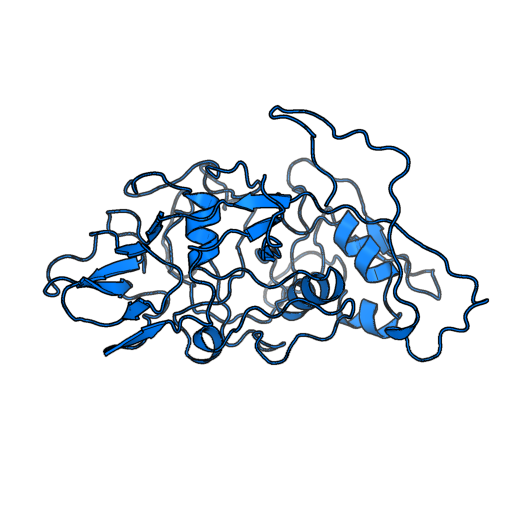2 GLN A CA 1
ATOM 741 C C . GLN A 1 102 ? -11.753 9.380 9.261 1.00 94.00 102 GLN A C 1
ATOM 743 O O . GLN A 1 102 ? -11.776 10.144 8.289 1.00 94.00 102 GLN A O 1
ATOM 748 N N . PRO A 1 103 ? -12.287 8.149 9.198 1.00 94.00 103 PRO A N 1
ATOM 749 C CA . PRO A 1 103 ? -13.253 7.815 8.163 1.00 94.00 103 PRO A CA 1
ATOM 750 C C . PRO A 1 103 ? -14.517 8.689 8.282 1.00 94.00 103 PRO A C 1
ATOM 752 O O . PRO A 1 103 ? -14.668 9.494 9.196 1.00 94.00 103 PRO A O 1
ATOM 755 N N . GLU A 1 1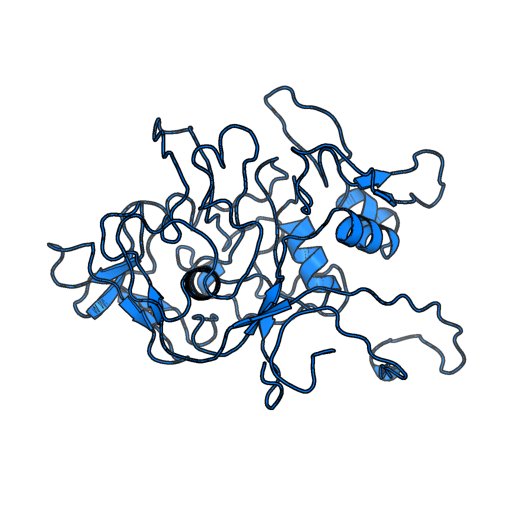04 ? -15.438 8.546 7.336 1.00 94.19 104 GLU A N 1
ATOM 756 C CA . GLU A 1 104 ? -16.678 9.325 7.306 1.00 94.19 104 GLU A CA 1
ATOM 757 C C . GLU A 1 104 ? -17.612 8.974 8.466 1.00 94.19 104 GLU A C 1
ATOM 759 O O . GLU A 1 104 ? -17.852 7.795 8.750 1.00 94.19 104 GLU A O 1
ATOM 764 N N . ASP A 1 105 ? -18.141 9.997 9.138 1.00 95.94 105 ASP A N 1
ATOM 765 C CA . ASP A 1 105 ? -19.090 9.802 10.228 1.00 95.94 105 ASP A CA 1
ATOM 766 C C . ASP A 1 105 ? -20.459 9.390 9.681 1.00 95.94 105 ASP A C 1
ATOM 768 O O . ASP A 1 105 ? -21.048 10.097 8.869 1.00 95.94 105 ASP A O 1
ATOM 772 N N . GLY A 1 106 ? -20.947 8.224 10.103 1.00 95.56 106 GLY A N 1
ATOM 773 C CA . GLY A 1 106 ? -22.169 7.622 9.572 1.00 95.56 106 GLY A CA 1
ATOM 774 C C . GLY A 1 106 ? -22.004 6.946 8.205 1.00 95.56 106 GLY A C 1
ATOM 775 O O . GLY A 1 106 ? -23.004 6.507 7.643 1.00 95.56 106 GLY A O 1
ATOM 776 N N . GLY A 1 107 ? -20.777 6.841 7.685 1.00 96.31 107 GLY A N 1
ATOM 777 C CA . GLY A 1 107 ? -20.475 6.206 6.402 1.00 96.31 107 GLY A CA 1
ATOM 778 C C . GLY A 1 107 ? -20.044 4.738 6.505 1.00 96.31 107 GLY A C 1
ATOM 779 O O . GLY A 1 107 ? -20.345 4.022 7.467 1.00 96.31 107 GLY A O 1
ATOM 780 N N . GLU A 1 108 ? -19.301 4.298 5.489 1.00 96.88 108 GLU A N 1
ATOM 781 C CA . GLU A 1 108 ? -18.629 3.001 5.457 1.00 96.88 108 GLU A CA 1
ATOM 782 C C . GLU A 1 108 ? -17.311 3.053 4.670 1.00 96.88 108 GLU A C 1
ATOM 784 O O . GLU A 1 108 ? -17.097 3.895 3.792 1.00 96.88 108 GLU A O 1
ATOM 789 N N . ILE A 1 109 ? -16.424 2.104 4.962 1.00 98.19 109 ILE A N 1
ATOM 790 C CA . ILE A 1 109 ? -15.362 1.696 4.043 1.00 98.19 109 ILE A CA 1
ATOM 791 C C . ILE A 1 109 ? -15.970 0.617 3.139 1.00 98.19 109 ILE A C 1
ATOM 793 O O . ILE A 1 109 ? -16.352 -0.438 3.654 1.00 98.19 109 ILE A O 1
ATOM 797 N N . PRO A 1 110 ? -16.086 0.851 1.821 1.00 97.62 110 PRO A N 1
ATOM 798 C CA . PRO A 1 110 ? -16.816 -0.046 0.932 1.00 97.62 110 PRO A CA 1
ATOM 799 C C . PRO A 1 110 ? -16.086 -1.380 0.760 1.00 97.62 110 PRO A C 1
ATOM 801 O O . PRO A 1 110 ? -14.859 -1.428 0.765 1.00 97.62 110 PRO A O 1
ATOM 804 N N . ALA A 1 111 ? -16.827 -2.458 0.488 1.00 97.00 111 ALA A N 1
ATOM 805 C CA . ALA A 1 111 ? -16.260 -3.798 0.267 1.00 97.00 111 ALA A CA 1
ATOM 806 C C . ALA A 1 111 ? -15.261 -3.875 -0.912 1.00 97.00 111 ALA A C 1
ATOM 808 O O . ALA A 1 111 ? -14.471 -4.812 -1.009 1.00 97.00 111 ALA A O 1
ATOM 809 N N . SER A 1 112 ? -15.292 -2.904 -1.835 1.00 96.38 112 SER A N 1
ATOM 810 C CA . SER A 1 112 ? -14.311 -2.801 -2.922 1.00 96.38 112 SER A CA 1
ATOM 811 C C . SER A 1 112 ? -12.928 -2.340 -2.456 1.00 96.38 112 SER A C 1
ATOM 813 O O . SER A 1 112 ? -11.948 -2.593 -3.154 1.00 96.38 112 SER A O 1
ATOM 815 N N . PHE A 1 113 ? -12.844 -1.660 -1.311 1.00 98.12 113 PHE A N 1
ATOM 816 C CA . PHE A 1 113 ? -11.583 -1.278 -0.689 1.00 98.12 113 PHE A CA 1
ATOM 817 C C . PHE A 1 113 ? -11.018 -2.487 0.072 1.00 98.12 113 PHE A C 1
ATOM 819 O O . PHE A 1 113 ? -11.716 -3.038 0.925 1.00 98.12 113 PHE A O 1
ATOM 826 N N . PRO A 1 114 ? -9.769 -2.926 -0.178 1.00 97.94 114 PRO A N 1
ATOM 827 C CA . PRO A 1 114 ? -9.206 -4.064 0.541 1.00 97.94 114 PRO A CA 1
ATOM 828 C C . PRO A 1 114 ? -9.105 -3.795 2.038 1.00 97.94 114 PRO A C 1
ATOM 830 O O . PRO A 1 114 ? -8.253 -3.037 2.508 1.00 97.94 114 PRO A O 1
ATOM 833 N N . ASN A 1 115 ? -9.966 -4.461 2.797 1.00 97.75 115 ASN A N 1
ATOM 834 C CA . ASN A 1 115 ? -10.029 -4.317 4.243 1.00 97.75 115 ASN A CA 1
ATOM 835 C C . ASN A 1 115 ? -9.036 -5.218 4.997 1.00 97.75 115 ASN A C 1
ATOM 837 O O . ASN A 1 115 ? -9.055 -5.248 6.219 1.00 97.75 115 ASN A O 1
ATOM 841 N N . GLY A 1 116 ? -8.195 -5.971 4.280 1.00 97.38 116 GLY A N 1
ATOM 842 C CA . GLY A 1 116 ? -7.220 -6.905 4.843 1.00 97.38 116 GLY A CA 1
ATOM 843 C C . GLY A 1 116 ? -7.757 -8.297 5.170 1.00 97.38 116 GLY A C 1
ATOM 844 O O . GLY A 1 116 ? -6.953 -9.196 5.397 1.00 97.38 116 GLY A O 1
ATOM 845 N N . TYR A 1 117 ? -9.071 -8.541 5.160 1.00 97.75 117 TYR A N 1
ATOM 846 C CA . TYR A 1 117 ? -9.608 -9.857 5.515 1.00 97.75 117 TYR A CA 1
ATOM 847 C C . TYR A 1 117 ? -9.150 -10.948 4.544 1.00 97.75 117 TYR A C 1
ATOM 849 O O . TYR A 1 117 ? -8.598 -11.945 4.999 1.00 97.75 117 TYR A O 1
ATOM 857 N N . SER A 1 118 ? -9.327 -10.752 3.233 1.00 96.56 118 SER A N 1
ATOM 858 C CA . SER A 1 118 ? -8.908 -11.723 2.212 1.00 96.56 118 SER A CA 1
ATOM 859 C C . SER A 1 118 ? -7.393 -11.878 2.116 1.00 96.56 118 SER A C 1
ATOM 861 O O . SER A 1 118 ? -6.648 -10.933 2.357 1.00 96.56 118 SER A O 1
ATOM 863 N N . ALA A 1 119 ? -6.944 -13.063 1.696 1.00 96.12 119 ALA A N 1
ATOM 864 C CA . ALA A 1 119 ? -5.525 -13.364 1.543 1.00 96.12 119 ALA A CA 1
ATOM 865 C C . ALA A 1 119 ? -4.834 -12.492 0.477 1.00 96.12 119 ALA A C 1
ATOM 867 O O . ALA A 1 119 ? -5.370 -12.225 -0.610 1.00 96.12 119 ALA A O 1
ATOM 868 N N . PHE A 1 120 ? -3.594 -12.099 0.759 1.00 96.94 120 PHE A N 1
ATOM 869 C CA . PHE A 1 120 ? -2.752 -11.339 -0.161 1.00 96.94 120 PHE A CA 1
ATOM 870 C C . PHE A 1 120 ? -1.270 -11.652 0.044 1.00 96.94 120 PHE A C 1
ATOM 872 O O . PHE A 1 120 ? -0.853 -12.142 1.085 1.00 96.94 120 PHE A O 1
ATOM 879 N N . TYR A 1 121 ? -0.464 -11.353 -0.966 1.00 96.44 121 TYR A N 1
ATOM 880 C CA . TYR A 1 121 ? 0.988 -11.373 -0.885 1.00 96.44 121 TYR A CA 1
ATOM 881 C C . TYR A 1 121 ? 1.505 -9.958 -0.645 1.00 96.44 121 TYR A C 1
ATOM 883 O O . TYR A 1 121 ? 1.183 -9.054 -1.416 1.00 96.44 121 TYR A O 1
ATOM 891 N N . CYS A 1 122 ? 2.339 -9.766 0.370 1.00 95.69 122 CYS A N 1
ATOM 892 C CA . CYS A 1 122 ? 3.038 -8.512 0.639 1.00 95.69 122 CYS A CA 1
ATOM 893 C C . CYS A 1 122 ? 4.521 -8.647 0.314 1.00 95.69 122 CYS A C 1
ATOM 895 O O . CYS A 1 122 ? 5.107 -9.687 0.597 1.00 95.69 122 CYS A O 1
ATOM 897 N N . MET A 1 123 ? 5.149 -7.630 -0.276 1.00 94.75 123 MET A N 1
ATOM 898 C CA . MET A 1 123 ? 6.606 -7.639 -0.426 1.00 94.75 123 MET A CA 1
ATOM 899 C C . MET A 1 123 ? 7.280 -7.796 0.944 1.00 94.75 123 MET A C 1
ATOM 901 O O . MET A 1 123 ? 7.001 -7.031 1.869 1.00 94.75 123 MET A O 1
ATOM 905 N N . LYS A 1 124 ? 8.189 -8.774 1.072 1.00 90.25 124 LYS A N 1
ATOM 906 C CA . LYS A 1 124 ? 8.910 -9.027 2.330 1.00 90.25 124 LYS A CA 1
ATOM 907 C C . LYS A 1 124 ? 9.748 -7.817 2.739 1.00 90.25 124 LYS A C 1
ATOM 909 O O . LYS A 1 124 ? 9.762 -7.461 3.910 1.00 90.25 124 LYS A O 1
ATOM 914 N N . TYR A 1 125 ? 10.387 -7.177 1.767 1.00 88.50 125 TYR A N 1
ATOM 915 C CA . TYR A 1 125 ? 11.226 -5.995 1.935 1.00 88.50 125 TYR A CA 1
ATOM 916 C C . TYR A 1 125 ? 10.640 -4.827 1.148 1.00 88.50 125 TYR A C 1
ATOM 918 O O . TYR A 1 125 ? 9.918 -5.037 0.171 1.00 88.50 125 TYR A O 1
ATOM 926 N N . GLN A 1 126 ? 10.948 -3.595 1.553 1.00 87.88 126 GLN A N 1
ATOM 927 C CA . GLN A 1 126 ? 10.725 -2.442 0.674 1.00 87.88 126 GLN A CA 1
ATOM 928 C C . GLN A 1 126 ? 11.555 -2.573 -0.607 1.00 87.88 126 GLN A C 1
ATOM 930 O O . GLN A 1 126 ? 12.521 -3.334 -0.639 1.00 87.88 126 GLN A O 1
ATOM 935 N N . ILE A 1 127 ? 11.156 -1.857 -1.665 1.00 88.69 127 ILE A N 1
ATOM 936 C CA . ILE A 1 127 ? 11.844 -1.881 -2.968 1.00 88.69 127 ILE A CA 1
ATOM 937 C C . ILE A 1 127 ? 13.341 -1.697 -2.740 1.00 88.69 127 ILE A C 1
ATOM 939 O O . ILE A 1 127 ? 13.740 -0.663 -2.212 1.00 88.69 127 ILE A O 1
ATOM 943 N N . SER A 1 128 ? 14.168 -2.662 -3.138 1.00 85.56 128 SER A N 1
ATOM 944 C CA . SER A 1 128 ? 15.617 -2.542 -2.968 1.00 85.56 128 SER A CA 1
ATOM 945 C C . SER A 1 128 ? 16.234 -1.620 -4.022 1.00 85.56 128 SER A C 1
ATOM 947 O O . SER A 1 128 ? 15.671 -1.463 -5.113 1.00 85.56 128 SER A O 1
ATOM 949 N N . PRO A 1 129 ? 17.418 -1.029 -3.770 1.00 83.31 129 PRO A N 1
ATOM 950 C CA . PRO A 1 129 ? 18.128 -0.278 -4.800 1.00 83.31 129 PRO A CA 1
ATOM 951 C C . PRO A 1 129 ? 18.373 -1.112 -6.063 1.00 83.31 129 PRO A C 1
ATOM 953 O O . PRO A 1 129 ? 18.300 -0.588 -7.170 1.00 83.31 129 PRO A O 1
ATOM 956 N N . GLU A 1 130 ? 18.615 -2.421 -5.927 1.00 84.69 130 GLU A N 1
ATOM 957 C CA . GLU A 1 130 ? 18.823 -3.299 -7.083 1.00 84.69 130 GLU A CA 1
ATOM 958 C C . GLU A 1 130 ? 17.541 -3.465 -7.897 1.00 84.69 130 GLU A C 1
ATOM 960 O O . GLU A 1 130 ? 17.566 -3.325 -9.121 1.00 84.69 130 GLU A O 1
ATOM 965 N N . GLN A 1 131 ? 16.414 -3.709 -7.226 1.00 88.94 131 GLN A N 1
ATOM 966 C CA . GLN A 1 131 ? 15.113 -3.788 -7.884 1.00 88.94 131 GLN A CA 1
ATOM 967 C C . GLN A 1 131 ? 14.784 -2.479 -8.606 1.00 88.94 131 GLN A C 1
ATOM 969 O O . GLN A 1 131 ? 14.349 -2.513 -9.757 1.00 88.94 131 GLN A O 1
ATOM 974 N N . TYR A 1 132 ? 15.051 -1.333 -7.975 1.00 90.38 132 TYR A N 1
ATOM 975 C CA . TYR A 1 132 ? 14.791 -0.030 -8.580 1.00 90.38 132 TYR A CA 1
ATOM 976 C C . TYR A 1 132 ? 15.722 0.265 -9.767 1.00 90.38 132 TYR A C 1
ATOM 978 O O . TYR A 1 132 ? 15.257 0.718 -10.807 1.00 90.38 132 TYR A O 1
ATOM 986 N N . ALA A 1 133 ? 17.016 -0.063 -9.680 1.00 88.50 133 ALA A N 1
ATOM 987 C CA . ALA A 1 133 ? 17.946 0.087 -10.803 1.00 88.50 133 ALA A CA 1
ATOM 988 C C . ALA A 1 133 ? 17.540 -0.787 -12.002 1.00 88.50 133 ALA A C 1
ATOM 990 O O . ALA A 1 133 ? 17.597 -0.342 -13.148 1.00 88.50 133 ALA A O 1
ATOM 991 N N . ARG A 1 134 ? 17.103 -2.029 -11.756 1.00 90.38 134 ARG A N 1
ATOM 992 C CA . ARG A 1 134 ? 16.598 -2.922 -12.811 1.00 90.38 134 ARG A CA 1
ATOM 993 C C . ARG A 1 134 ? 15.296 -2.408 -13.425 1.00 90.38 134 ARG A C 1
ATOM 995 O O . ARG A 1 134 ? 15.162 -2.476 -14.639 1.00 90.38 134 ARG A O 1
ATOM 1002 N N . PHE A 1 135 ? 14.396 -1.852 -12.614 1.00 93.00 135 PHE A N 1
ATOM 1003 C CA . PHE A 1 135 ? 13.201 -1.160 -13.094 1.00 93.00 135 PHE A CA 1
ATOM 1004 C C . PHE A 1 135 ? 13.567 -0.001 -14.022 1.00 93.00 135 PHE A C 1
ATOM 1006 O O . PHE A 1 135 ? 13.135 -0.010 -15.164 1.00 93.00 135 PHE A O 1
ATOM 1013 N N . LEU A 1 136 ? 14.425 0.931 -13.595 1.00 92.19 136 LEU A N 1
ATOM 1014 C CA . LEU A 1 136 ? 14.832 2.074 -14.425 1.00 92.19 136 LEU A CA 1
ATOM 1015 C C . LEU A 1 136 ? 15.491 1.643 -15.746 1.00 92.19 136 LEU A C 1
ATOM 1017 O O . LEU A 1 136 ? 15.201 2.222 -16.786 1.00 92.19 136 LEU A O 1
ATOM 1021 N N . ASN A 1 137 ? 16.320 0.592 -15.729 1.00 91.62 137 ASN A N 1
ATOM 1022 C CA . ASN A 1 137 ? 16.936 0.032 -16.941 1.00 91.62 137 ASN A CA 1
ATOM 1023 C C . ASN A 1 137 ? 15.941 -0.665 -17.892 1.00 91.62 137 ASN A C 1
ATOM 1025 O O . ASN A 1 137 ? 16.318 -0.986 -19.018 1.00 91.62 137 ASN A O 1
ATOM 1029 N N . ALA A 1 138 ? 14.717 -0.957 -17.444 1.00 91.50 138 ALA A N 1
ATOM 1030 C CA . ALA A 1 138 ? 13.667 -1.562 -18.262 1.00 91.50 138 ALA A CA 1
ATOM 1031 C C . ALA A 1 138 ? 12.738 -0.521 -18.915 1.00 91.50 138 ALA A C 1
ATOM 1033 O O . ALA A 1 138 ? 11.846 -0.903 -19.672 1.00 91.50 138 ALA A O 1
ATOM 1034 N N . LEU A 1 139 ? 12.922 0.767 -18.613 1.00 91.88 139 LEU A N 1
ATOM 1035 C CA . LEU A 1 139 ? 12.098 1.865 -19.119 1.00 91.88 139 LEU A CA 1
ATOM 1036 C C . LEU A 1 139 ? 12.755 2.583 -20.301 1.00 91.88 139 LEU A C 1
ATOM 1038 O O . LEU A 1 139 ? 13.954 2.436 -20.549 1.00 91.88 139 LEU A O 1
ATOM 1042 N N . SER A 1 140 ? 11.978 3.421 -20.998 1.00 90.50 140 SER A N 1
ATOM 1043 C CA . SER A 1 140 ? 12.570 4.419 -21.894 1.00 90.50 140 SER A CA 1
ATOM 1044 C C . SER A 1 140 ? 13.445 5.395 -21.098 1.00 90.50 140 SER A C 1
ATOM 1046 O O . SER A 1 140 ? 13.229 5.618 -19.901 1.00 90.50 140 SER A O 1
ATOM 1048 N N . LYS A 1 141 ? 14.410 6.039 -21.764 1.00 88.06 141 LYS A N 1
ATOM 1049 C CA . LYS A 1 141 ? 15.264 7.050 -21.128 1.00 88.06 141 LYS A CA 1
ATOM 1050 C C . LYS A 1 141 ? 14.434 8.169 -20.487 1.00 88.06 141 LYS A C 1
ATOM 1052 O O . LYS A 1 141 ? 14.708 8.579 -19.364 1.00 88.06 141 LYS A O 1
ATOM 1057 N N . GLU A 1 142 ? 13.392 8.629 -21.170 1.00 89.69 142 GLU A N 1
ATOM 1058 C CA . GLU A 1 142 ? 12.506 9.698 -20.707 1.00 89.69 142 GLU A CA 1
ATOM 1059 C C . GLU A 1 142 ? 11.676 9.260 -19.494 1.00 89.69 142 GLU A C 1
ATOM 1061 O O . GLU A 1 142 ? 11.401 10.052 -18.592 1.00 89.69 142 GLU A O 1
ATOM 1066 N N . GLU A 1 143 ? 11.218 8.010 -19.463 1.00 92.69 143 GLU A N 1
ATOM 1067 C CA . GLU A 1 143 ? 10.500 7.456 -18.315 1.00 92.69 143 GLU A CA 1
ATOM 1068 C C . GLU A 1 143 ? 11.409 7.269 -17.098 1.00 92.69 143 GLU A C 1
ATOM 1070 O O . GLU A 1 143 ? 10.972 7.543 -15.975 1.00 92.69 143 GLU A O 1
ATOM 1075 N N . ALA A 1 144 ? 12.648 6.825 -17.322 1.00 91.44 144 ALA A N 1
ATOM 1076 C CA . ALA A 1 144 ? 13.651 6.642 -16.284 1.00 91.44 144 ALA A CA 1
ATOM 1077 C C . ALA A 1 144 ? 14.122 7.986 -15.707 1.00 91.44 144 ALA A C 1
ATOM 1079 O O .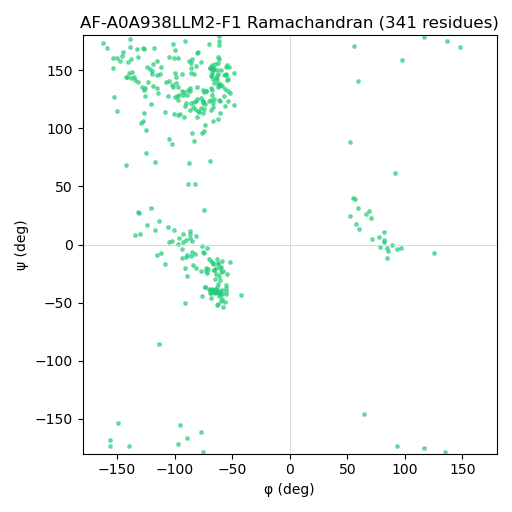 ALA A 1 144 ? 14.205 8.126 -14.488 1.00 91.44 144 ALA A O 1
ATOM 1080 N N . ASP A 1 145 ? 14.348 9.004 -16.544 1.00 86.62 145 ASP A N 1
ATOM 1081 C CA . ASP A 1 145 ? 14.761 10.341 -16.100 1.00 86.62 145 ASP A CA 1
ATOM 1082 C C . ASP A 1 145 ? 13.684 11.026 -15.240 1.00 86.62 145 ASP A C 1
ATOM 1084 O O . ASP A 1 145 ? 14.007 11.628 -14.218 1.00 86.62 145 ASP A O 1
ATOM 1088 N N . ARG A 1 146 ? 12.390 10.864 -15.560 1.00 88.44 146 ARG A N 1
ATOM 1089 C CA . ARG A 1 146 ? 11.299 11.352 -14.685 1.00 88.44 146 ARG A CA 1
ATOM 1090 C C . ARG A 1 146 ? 11.328 10.694 -13.303 1.00 88.44 146 ARG A C 1
ATOM 1092 O O . ARG A 1 146 ? 10.964 11.316 -12.306 1.00 88.44 146 ARG A O 1
ATOM 1099 N N . ARG A 1 147 ? 11.794 9.446 -13.234 1.00 90.00 147 ARG A N 1
ATOM 1100 C CA . ARG A 1 147 ? 11.803 8.588 -12.037 1.00 90.00 147 ARG A CA 1
ATOM 1101 C C . ARG A 1 147 ? 13.137 8.580 -11.291 1.00 90.00 147 ARG A C 1
ATOM 1103 O O . ARG A 1 147 ? 13.267 7.917 -10.259 1.00 90.00 147 ARG A O 1
ATOM 1110 N N . TYR A 1 148 ? 14.117 9.336 -11.786 1.00 86.25 148 TYR A N 1
ATOM 1111 C CA . TYR A 1 148 ? 15.443 9.424 -11.199 1.00 86.25 148 TYR A CA 1
ATOM 1112 C C . TYR A 1 148 ? 15.864 10.881 -10.950 1.00 86.25 148 TYR A C 1
ATOM 1114 O O . TYR A 1 148 ? 16.221 11.604 -11.872 1.00 86.25 148 TYR A O 1
ATOM 1122 N N . ALA A 1 149 ? 15.855 11.308 -9.686 1.00 77.75 149 ALA A N 1
ATOM 1123 C CA . ALA A 1 149 ? 16.336 12.621 -9.239 1.00 77.75 149 ALA A CA 1
ATOM 1124 C C . ALA A 1 149 ? 17.844 12.674 -8.964 1.00 77.75 149 ALA A C 1
ATOM 1126 O O . ALA A 1 149 ? 18.370 13.756 -8.735 1.00 77.75 149 ALA A O 1
ATOM 1127 N N . GLY A 1 150 ? 18.543 11.537 -8.951 1.00 71.44 150 GLY A N 1
ATOM 1128 C CA . GLY A 1 150 ? 19.954 11.498 -8.565 1.00 71.44 150 GLY A CA 1
ATOM 1129 C C . GLY A 1 150 ? 20.199 11.198 -7.084 1.00 71.44 150 GLY A C 1
ATOM 1130 O O . GLY A 1 150 ? 19.290 10.844 -6.328 1.00 71.44 150 GLY A O 1
ATOM 1131 N N . ALA A 1 151 ? 21.476 11.300 -6.696 1.00 61.56 151 ALA A N 1
ATOM 1132 C CA . ALA A 1 151 ? 22.019 10.890 -5.395 1.00 61.56 151 ALA A CA 1
ATOM 1133 C C . ALA A 1 151 ? 22.672 12.055 -4.606 1.00 61.56 151 ALA A C 1
ATOM 1135 O O . ALA A 1 151 ? 23.655 11.849 -3.879 1.00 61.56 151 ALA A O 1
ATOM 1136 N N . GLU A 1 152 ? 22.172 13.283 -4.770 1.00 52.91 152 GLU A N 1
ATOM 1137 C CA . GLU A 1 152 ? 22.766 14.514 -4.216 1.00 52.91 152 GLU A CA 1
ATOM 1138 C C . GLU A 1 152 ? 22.509 14.707 -2.716 1.00 52.91 152 GLU A C 1
ATOM 1140 O O . GLU A 1 152 ? 21.367 14.711 -2.297 1.00 52.91 152 GLU A O 1
ATOM 1145 N N . ARG A 1 153 ? 23.553 14.909 -1.893 1.00 50.75 153 ARG A N 1
ATOM 1146 C CA . ARG A 1 153 ? 23.436 15.053 -0.422 1.00 50.75 153 ARG A CA 1
ATOM 1147 C C . ARG A 1 153 ? 22.698 16.331 0.021 1.00 50.75 153 ARG A C 1
ATOM 1149 O O . ARG A 1 153 ? 22.818 17.374 -0.602 1.00 50.75 153 ARG A O 1
ATOM 1156 N N . CYS A 1 154 ? 22.032 16.237 1.177 1.00 50.00 154 CYS A N 1
ATOM 1157 C CA . CYS A 1 154 ? 21.187 17.268 1.787 1.00 50.00 154 CYS A CA 1
ATOM 1158 C C . CYS A 1 154 ? 21.887 18.605 2.081 1.00 50.00 154 CYS A C 1
ATOM 1160 O O . CYS A 1 154 ? 22.903 18.628 2.776 1.00 50.00 154 CYS A O 1
ATOM 1162 N N . ALA A 1 155 ? 21.181 19.693 1.762 1.00 44.38 155 ALA A N 1
ATOM 1163 C CA . ALA A 1 155 ? 20.960 20.821 2.668 1.00 44.38 155 ALA A CA 1
ATOM 1164 C C . ALA A 1 155 ? 19.461 21.215 2.614 1.00 44.38 155 ALA A C 1
ATOM 1166 O O . ALA A 1 155 ? 18.860 21.139 1.539 1.00 44.38 155 ALA A O 1
ATOM 1167 N N . PRO A 1 156 ? 18.813 21.592 3.735 1.00 50.88 156 PRO A N 1
ATOM 1168 C CA . PRO A 1 156 ? 17.465 22.176 3.700 1.00 50.88 156 PRO A CA 1
ATOM 1169 C C . PRO A 1 156 ? 17.450 23.437 2.806 1.00 50.88 156 PRO A C 1
ATOM 1171 O O . PRO A 1 156 ? 18.462 24.138 2.782 1.00 50.88 156 PRO A O 1
ATOM 1174 N N . PRO A 1 157 ? 16.357 23.760 2.071 1.00 51.00 157 PRO A N 1
ATOM 1175 C CA . PRO A 1 157 ? 14.964 23.352 2.305 1.00 51.00 157 PRO A CA 1
ATOM 1176 C C . PRO A 1 157 ? 14.307 22.480 1.207 1.00 51.00 157 PRO A C 1
ATOM 1178 O O . PRO A 1 157 ? 13.088 22.331 1.214 1.00 51.00 157 PRO A O 1
ATOM 1181 N N . ARG A 1 158 ? 15.051 21.917 0.244 1.00 52.09 158 ARG A N 1
ATOM 1182 C CA . ARG A 1 158 ? 14.467 21.124 -0.862 1.00 52.09 158 ARG A CA 1
ATOM 1183 C C . ARG A 1 158 ? 15.178 19.781 -0.998 1.00 52.09 158 ARG A C 1
ATOM 1185 O O . ARG A 1 158 ? 16.309 19.714 -1.460 1.00 52.09 158 ARG A O 1
ATOM 1192 N N . ILE A 1 159 ? 14.513 18.722 -0.542 1.00 60.72 159 ILE A N 1
ATOM 1193 C CA . ILE A 1 159 ? 15.012 17.345 -0.572 1.00 60.72 159 ILE A CA 1
ATOM 1194 C C . ILE A 1 159 ? 14.438 16.658 -1.813 1.00 60.72 159 ILE A C 1
ATOM 1196 O O . ILE A 1 159 ? 13.229 16.696 -2.031 1.00 60.72 159 ILE A O 1
ATOM 1200 N N . THR A 1 160 ? 15.271 16.031 -2.642 1.00 56.69 160 THR A N 1
ATOM 1201 C CA . THR A 1 160 ? 14.786 15.197 -3.749 1.00 56.69 160 THR A CA 1
ATOM 1202 C C . THR A 1 160 ? 15.795 14.084 -4.024 1.00 56.69 160 THR A C 1
ATOM 1204 O O . THR A 1 160 ? 16.917 14.352 -4.431 1.00 56.69 160 THR A O 1
ATOM 1207 N N . TYR A 1 161 ? 15.403 12.826 -3.807 1.00 65.38 161 TYR A N 1
ATOM 1208 C CA . TYR A 1 161 ? 16.241 11.653 -4.076 1.00 65.38 161 TYR A CA 1
ATOM 1209 C C . TYR A 1 161 ? 15.443 10.558 -4.750 1.00 65.38 161 TYR A C 1
ATOM 1211 O O . TYR A 1 161 ? 14.289 10.360 -4.425 1.00 65.38 161 TYR A O 1
ATOM 1219 N N . SER A 1 162 ? 16.075 9.770 -5.602 1.00 58.62 162 SER A N 1
ATOM 1220 C CA . SER A 1 162 ? 15.521 8.505 -6.091 1.00 58.62 162 SER A CA 1
ATOM 1221 C C . SER A 1 162 ? 16.539 7.407 -5.787 1.00 58.62 162 SER A C 1
ATOM 1223 O O . SER A 1 162 ? 17.354 7.047 -6.638 1.00 58.62 162 SER A O 1
ATOM 1225 N N . GLY A 1 163 ? 16.572 6.952 -4.537 1.00 55.69 163 GLY A N 1
ATOM 1226 C CA . GLY A 1 163 ? 17.556 5.994 -4.033 1.00 55.69 163 GLY A CA 1
ATOM 1227 C C . GLY A 1 163 ? 18.798 6.637 -3.419 1.00 55.69 163 GLY A C 1
ATOM 1228 O O . GLY A 1 163 ? 19.906 6.413 -3.902 1.00 55.69 163 GLY A O 1
ATOM 1229 N N . ALA A 1 164 ? 18.633 7.417 -2.344 1.00 56.66 164 ALA A N 1
ATOM 1230 C CA . ALA A 1 164 ? 19.758 7.969 -1.578 1.00 56.66 164 ALA A CA 1
ATOM 1231 C C . ALA A 1 164 ? 20.650 6.879 -0.933 1.00 56.66 164 ALA A C 1
ATOM 1233 O O . ALA A 1 164 ? 20.258 5.725 -0.801 1.00 56.66 164 ALA A O 1
ATOM 1234 N N . ARG A 1 165 ? 21.879 7.274 -0.562 1.00 53.56 165 ARG A N 1
ATOM 1235 C CA . ARG A 1 165 ? 23.046 6.415 -0.269 1.00 53.56 165 ARG A CA 1
ATOM 1236 C C . ARG A 1 165 ? 22.817 5.318 0.786 1.00 53.56 165 ARG A C 1
ATOM 1238 O O . ARG A 1 165 ? 22.326 5.645 1.863 1.00 53.56 165 ARG A O 1
ATOM 1245 N N . PRO A 1 166 ? 23.400 4.118 0.588 1.00 53.03 166 PRO A N 1
ATOM 1246 C CA . PRO A 1 166 ? 23.916 3.533 -0.647 1.00 53.03 166 PRO A CA 1
ATOM 1247 C C . PRO A 1 166 ? 22.758 3.055 -1.523 1.00 53.03 166 PRO A C 1
ATOM 1249 O O . PRO A 1 166 ? 21.906 2.292 -1.088 1.00 53.03 166 PRO A O 1
ATOM 1252 N N . GLY A 1 167 ? 22.714 3.556 -2.755 1.00 71.62 167 GLY A N 1
ATOM 1253 C CA . GLY A 1 167 ? 21.516 3.476 -3.581 1.00 71.62 167 GLY A CA 1
ATOM 1254 C C . GLY A 1 167 ? 21.813 3.384 -5.072 1.00 71.62 167 GLY A C 1
ATOM 1255 O O . GLY A 1 167 ? 22.861 2.872 -5.480 1.00 71.62 167 GLY A O 1
ATOM 1256 N N . VAL A 1 168 ? 20.864 3.850 -5.882 1.00 79.81 168 VAL A N 1
ATOM 1257 C CA . VAL A 1 168 ? 20.922 3.752 -7.344 1.00 79.81 168 VAL A CA 1
ATOM 1258 C C . VAL A 1 168 ? 21.814 4.849 -7.915 1.00 79.81 168 VAL A C 1
ATOM 1260 O O . VAL A 1 168 ? 21.737 6.005 -7.510 1.00 79.81 168 VAL A O 1
ATOM 1263 N N . VAL A 1 169 ? 22.674 4.484 -8.862 1.00 80.31 169 VAL A N 1
ATOM 1264 C CA . VAL A 1 169 ? 23.607 5.386 -9.536 1.00 80.31 169 VAL A CA 1
ATOM 1265 C C . VAL A 1 169 ? 23.407 5.279 -11.037 1.00 80.31 169 VAL A C 1
ATOM 1267 O O . VAL A 1 169 ? 23.325 4.179 -11.577 1.00 80.31 169 VAL A O 1
ATOM 1270 N N . ARG A 1 170 ? 23.352 6.429 -11.707 1.00 83.06 170 ARG A N 1
ATOM 1271 C CA . ARG A 1 170 ? 23.324 6.535 -13.167 1.00 83.06 170 ARG A CA 1
ATOM 1272 C C . ARG A 1 170 ? 24.743 6.713 -13.704 1.00 83.06 170 ARG A C 1
ATOM 1274 O O . ARG A 1 170 ? 25.484 7.560 -13.212 1.00 83.06 170 ARG A O 1
ATOM 1281 N N . ASP A 1 171 ? 25.106 5.938 -14.718 1.00 82.62 171 ASP A N 1
ATOM 1282 C CA . ASP A 1 171 ? 26.297 6.182 -15.529 1.00 82.62 171 ASP A CA 1
ATOM 1283 C C . ASP A 1 171 ? 26.039 7.375 -16.456 1.00 82.62 171 ASP A C 1
ATOM 1285 O O . ASP A 1 171 ? 25.328 7.261 -17.458 1.00 82.62 171 ASP A O 1
ATOM 1289 N N . GLU A 1 172 ? 26.600 8.530 -16.098 1.00 72.06 172 GLU A N 1
ATOM 1290 C CA . GLU A 1 172 ? 26.434 9.790 -16.831 1.00 72.06 172 GLU A CA 1
ATOM 1291 C C . GLU A 1 172 ? 27.082 9.775 -18.220 1.00 72.06 172 GLU A C 1
ATOM 1293 O O . GLU A 1 172 ? 26.743 10.608 -19.056 1.00 72.06 172 GLU A O 1
ATOM 1298 N N . LYS A 1 173 ? 27.979 8.819 -18.498 1.00 67.25 173 LYS A N 1
ATOM 1299 C CA . LYS A 1 173 ? 28.628 8.672 -19.809 1.00 67.25 173 LYS A CA 1
ATOM 1300 C C . LYS A 1 173 ? 27.837 7.777 -20.765 1.00 67.25 173 LYS A C 1
ATOM 1302 O O . LYS A 1 173 ? 28.180 7.691 -21.943 1.00 67.25 173 LYS A O 1
ATOM 1307 N N . SER A 1 174 ? 26.791 7.102 -20.287 1.00 61.78 174 SER A N 1
ATOM 1308 C CA . SER A 1 174 ? 25.958 6.235 -21.120 1.00 61.78 174 SER A CA 1
ATOM 1309 C C . SER A 1 174 ? 24.925 7.041 -21.908 1.00 61.78 174 SER A C 1
ATOM 1311 O O . SER A 1 174 ? 24.057 7.689 -21.321 1.00 61.78 174 SER A O 1
ATOM 1313 N N . ALA A 1 175 ? 24.930 6.903 -23.239 1.00 60.28 175 ALA A N 1
ATOM 1314 C CA . ALA A 1 175 ? 23.904 7.478 -24.117 1.00 60.28 175 ALA A CA 1
ATOM 1315 C C . ALA A 1 175 ? 22.481 6.965 -23.807 1.00 60.28 175 ALA A C 1
ATOM 1317 O O . ALA A 1 175 ? 21.498 7.639 -24.102 1.00 60.28 175 ALA A O 1
ATOM 1318 N N . THR A 1 176 ? 22.367 5.788 -23.182 1.00 60.28 176 THR A N 1
ATOM 1319 C CA . THR A 1 176 ? 21.089 5.145 -22.829 1.00 60.28 176 THR A CA 1
ATOM 1320 C C . THR A 1 176 ? 20.711 5.293 -21.355 1.00 60.28 176 THR A C 1
ATOM 1322 O O . THR A 1 176 ? 19.680 4.763 -20.965 1.00 60.28 176 THR A O 1
ATOM 1325 N N . ALA A 1 177 ? 21.502 6.017 -20.545 1.00 69.38 177 ALA A N 1
ATOM 1326 C CA . ALA A 1 177 ? 21.363 6.101 -19.085 1.00 69.38 177 ALA A CA 1
ATOM 1327 C C . ALA A 1 177 ? 21.319 4.709 -18.416 1.00 69.38 177 ALA A C 1
ATOM 1329 O O . ALA A 1 177 ? 20.264 4.130 -18.188 1.00 69.38 177 ALA A O 1
ATOM 1330 N N . ARG A 1 178 ? 22.490 4.155 -18.077 1.00 85.12 178 ARG A N 1
ATOM 1331 C CA . ARG A 1 178 ? 22.575 2.858 -17.385 1.00 85.12 178 ARG A CA 1
ATOM 1332 C C . ARG A 1 178 ? 22.540 3.064 -15.874 1.00 85.12 178 ARG A C 1
ATOM 1334 O O . ARG A 1 178 ? 23.353 3.819 -15.346 1.00 85.12 178 ARG A O 1
ATOM 1341 N N . TYR A 1 179 ? 21.655 2.356 -15.182 1.00 87.75 179 TYR A N 1
ATOM 1342 C CA . TYR A 1 179 ? 21.520 2.411 -13.727 1.00 87.75 179 TYR A CA 1
ATOM 1343 C C . TYR A 1 179 ? 22.162 1.187 -13.070 1.00 87.75 179 TYR A C 1
ATOM 1345 O O . TYR A 1 179 ? 22.008 0.056 -13.535 1.00 87.75 179 TYR A O 1
ATOM 1353 N N . SER A 1 180 ? 22.881 1.392 -11.976 1.00 85.62 180 SER A N 1
ATOM 1354 C CA . SER A 1 180 ? 23.484 0.334 -11.164 1.00 85.62 180 SER A CA 1
ATOM 1355 C C . SER A 1 180 ? 23.314 0.641 -9.683 1.00 85.62 180 SER A C 1
ATOM 1357 O O . SER A 1 180 ? 22.889 1.729 -9.299 1.00 85.62 180 SER A O 1
ATOM 1359 N N . THR A 1 181 ? 23.623 -0.327 -8.831 1.00 79.31 181 THR A N 1
ATOM 1360 C CA . THR A 1 181 ? 23.679 -0.111 -7.389 1.00 79.31 181 THR A CA 1
ATOM 1361 C C . THR A 1 181 ? 25.113 0.103 -6.952 1.00 79.31 181 THR A C 1
ATOM 1363 O O . THR A 1 181 ? 26.041 -0.528 -7.462 1.00 79.31 181 THR A O 1
ATOM 1366 N N . LYS A 1 182 ? 25.303 0.973 -5.963 1.00 69.56 182 LYS A N 1
ATOM 1367 C CA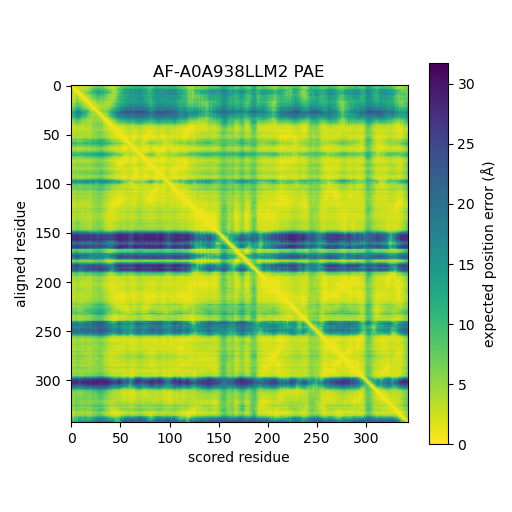 . LYS A 1 182 ? 26.495 0.892 -5.123 1.00 69.56 182 LYS A CA 1
ATOM 1368 C C . LYS A 1 182 ? 26.153 0.018 -3.919 1.00 69.56 182 LYS A C 1
ATOM 1370 O O . LYS A 1 182 ? 25.132 0.285 -3.284 1.00 69.56 182 LYS A O 1
ATOM 1375 N N . PRO A 1 183 ? 26.987 -0.980 -3.571 1.00 56.06 183 PRO A N 1
ATOM 1376 C CA . PRO A 1 183 ? 26.919 -1.571 -2.244 1.00 56.06 183 PRO A CA 1
ATOM 1377 C C . PRO A 1 183 ? 27.042 -0.440 -1.232 1.00 56.06 183 PRO A C 1
ATOM 1379 O O . PRO A 1 183 ? 27.689 0.580 -1.517 1.00 56.06 183 PRO A O 1
ATOM 1382 N N . GLY A 1 184 ? 26.524 -0.607 -0.026 1.00 54.75 184 GLY A N 1
ATOM 1383 C CA . GLY A 1 184 ? 27.079 0.270 0.980 1.00 54.75 184 GLY A CA 1
ATOM 1384 C C . GLY A 1 184 ? 27.011 -0.154 2.400 1.00 54.75 184 GLY A C 1
ATOM 1385 O O . GLY A 1 184 ? 26.770 -1.305 2.734 1.00 54.75 184 GLY A O 1
ATOM 1386 N N . GLY A 1 185 ? 27.426 0.828 3.192 1.00 48.88 185 GLY A N 1
ATOM 1387 C CA . GLY A 1 185 ? 27.760 0.651 4.583 1.00 48.88 185 GLY A CA 1
ATOM 1388 C C . GLY A 1 185 ? 26.538 0.364 5.452 1.00 48.88 185 GLY A C 1
ATOM 1389 O O . GLY A 1 185 ? 25.398 0.505 5.009 1.00 48.88 185 GLY A O 1
ATOM 1390 N N . PRO A 1 186 ? 26.778 0.042 6.729 1.00 42.12 186 PRO A N 1
ATOM 1391 C CA . PRO A 1 186 ? 25.796 -0.529 7.656 1.00 42.12 186 PRO A CA 1
ATOM 1392 C C . PRO A 1 186 ? 24.534 0.316 7.905 1.00 42.12 186 PRO A C 1
ATOM 1394 O O . PRO A 1 186 ? 23.560 -0.197 8.438 1.00 42.12 186 PRO A O 1
ATOM 1397 N N . ARG A 1 187 ? 24.522 1.599 7.518 1.00 41.56 187 ARG A N 1
ATOM 1398 C CA . ARG A 1 187 ? 23.369 2.511 7.672 1.00 41.56 187 ARG A CA 1
ATOM 1399 C C . ARG A 1 187 ? 22.445 2.547 6.448 1.00 41.56 187 ARG A C 1
ATOM 1401 O O . ARG A 1 187 ? 21.534 3.358 6.396 1.00 41.56 187 ARG A O 1
ATOM 1408 N N . GLY A 1 188 ? 22.750 1.743 5.433 1.00 46.72 188 GLY A N 1
ATOM 1409 C CA . GLY A 1 188 ? 22.182 1.862 4.100 1.00 46.72 188 GLY A CA 1
ATOM 1410 C C . GLY A 1 188 ? 20.912 1.089 3.801 1.00 46.72 188 GLY A C 1
ATOM 1411 O O . GLY A 1 188 ? 20.322 1.326 2.756 1.00 46.72 188 GLY A O 1
ATOM 1412 N N . GLY A 1 189 ? 20.512 0.184 4.696 1.00 52.62 189 GLY A N 1
ATOM 1413 C CA . GLY A 1 189 ? 19.356 -0.687 4.512 1.00 52.62 189 GLY A CA 1
ATOM 1414 C C . GLY A 1 189 ? 19.389 -1.540 3.234 1.00 52.62 189 GLY A C 1
ATOM 1415 O O . GLY A 1 189 ? 20.204 -1.376 2.333 1.00 52.62 189 GLY A O 1
ATOM 1416 N N . GLU A 1 190 ? 18.450 -2.474 3.142 1.00 60.19 190 GLU A N 1
ATOM 1417 C CA . GLU A 1 190 ? 18.190 -3.245 1.918 1.00 60.19 190 GLU A CA 1
ATOM 1418 C C . GLU A 1 190 ? 17.208 -2.515 0.978 1.00 60.19 190 GLU A C 1
ATOM 1420 O O . GLU A 1 190 ? 16.791 -3.070 -0.036 1.00 60.19 190 GLU A O 1
ATOM 1425 N N . ALA A 1 191 ? 16.820 -1.275 1.305 1.00 73.44 191 ALA A N 1
ATOM 1426 C CA . ALA A 1 191 ? 15.708 -0.549 0.696 1.00 73.44 191 ALA A CA 1
ATOM 1427 C C . ALA A 1 191 ? 16.133 0.758 0.007 1.00 73.44 191 ALA A C 1
ATOM 1429 O O . ALA A 1 191 ? 17.062 1.445 0.417 1.00 73.44 191 ALA A O 1
ATOM 1430 N N . CYS A 1 192 ? 15.403 1.116 -1.043 1.00 79.31 192 CYS A N 1
ATOM 1431 C CA . CYS A 1 192 ? 15.535 2.344 -1.806 1.00 79.31 192 CYS A CA 1
ATOM 1432 C C . CYS A 1 192 ? 14.770 3.473 -1.100 1.00 79.31 192 CYS A C 1
ATOM 1434 O O . CYS A 1 192 ? 13.565 3.369 -0.862 1.00 79.31 192 CYS A O 1
ATOM 1436 N N . PHE A 1 193 ? 15.477 4.553 -0.776 1.00 78.81 193 PHE A N 1
ATOM 1437 C CA . PHE A 1 193 ? 14.920 5.736 -0.117 1.00 78.81 193 PHE A CA 1
ATOM 1438 C C . PHE A 1 193 ? 14.577 6.842 -1.105 1.00 78.81 193 PHE A C 1
ATOM 1440 O O . PHE A 1 193 ? 15.172 6.930 -2.178 1.00 78.81 193 PHE A O 1
ATOM 1447 N N . GLY A 1 194 ? 13.718 7.774 -0.700 1.00 80.31 194 GLY A N 1
ATOM 1448 C CA . GLY A 1 194 ? 13.442 8.964 -1.499 1.00 80.31 194 GLY A CA 1
ATOM 1449 C C . GLY A 1 194 ? 12.319 8.781 -2.502 1.00 80.31 194 GLY A C 1
ATOM 1450 O O . GLY A 1 194 ? 12.006 9.720 -3.213 1.00 80.31 194 GLY A O 1
ATOM 1451 N N . LEU A 1 195 ? 11.691 7.612 -2.586 1.00 86.56 195 LEU A N 1
ATOM 1452 C CA . LEU A 1 195 ? 10.715 7.365 -3.640 1.00 86.56 195 LEU A CA 1
ATOM 1453 C C . LEU A 1 195 ? 9.488 8.272 -3.464 1.00 86.56 195 LEU A C 1
ATOM 1455 O O . LEU A 1 195 ? 8.850 8.291 -2.406 1.00 86.56 195 LEU A O 1
ATOM 1459 N N . SER A 1 196 ? 9.155 9.022 -4.516 1.00 90.81 196 SER A N 1
ATOM 1460 C CA . SER A 1 196 ? 7.907 9.779 -4.588 1.00 90.81 196 SER A CA 1
ATOM 1461 C C . SER A 1 196 ? 6.707 8.828 -4.518 1.00 90.81 196 SER A C 1
ATOM 1463 O O . SER A 1 196 ? 6.858 7.598 -4.570 1.00 90.81 196 SER A O 1
ATOM 1465 N N . TRP A 1 197 ? 5.490 9.367 -4.409 1.00 94.56 197 TRP A N 1
ATOM 1466 C CA . TRP A 1 197 ? 4.315 8.503 -4.557 1.00 94.56 197 TRP A CA 1
ATOM 1467 C C . TRP A 1 197 ? 4.315 7.847 -5.941 1.00 94.56 197 TRP A C 1
ATOM 1469 O O . TRP A 1 197 ? 4.189 6.630 -6.061 1.00 94.56 197 TRP A O 1
ATOM 1479 N N . GLU A 1 198 ? 4.527 8.656 -6.977 1.00 94.88 198 GLU A N 1
ATOM 1480 C CA . GLU A 1 198 ? 4.519 8.209 -8.365 1.00 94.88 198 GLU A CA 1
ATOM 1481 C C . GLU A 1 198 ? 5.634 7.196 -8.668 1.00 94.88 198 GLU A C 1
ATOM 1483 O O . GLU A 1 198 ? 5.391 6.242 -9.399 1.00 94.88 198 GLU A O 1
ATOM 1488 N N . ASP A 1 199 ? 6.826 7.338 -8.082 1.00 94.56 199 ASP A N 1
ATOM 1489 C CA . ASP A 1 199 ? 7.954 6.424 -8.305 1.00 94.56 199 ASP A CA 1
ATOM 1490 C C . ASP A 1 199 ? 7.615 5.005 -7.835 1.00 94.56 199 ASP A C 1
ATOM 1492 O O . ASP A 1 199 ? 7.761 4.029 -8.577 1.00 94.56 199 ASP A O 1
ATOM 1496 N N . GLY A 1 200 ? 7.137 4.888 -6.594 1.00 94.81 200 GLY A N 1
ATOM 1497 C CA . GLY A 1 200 ? 6.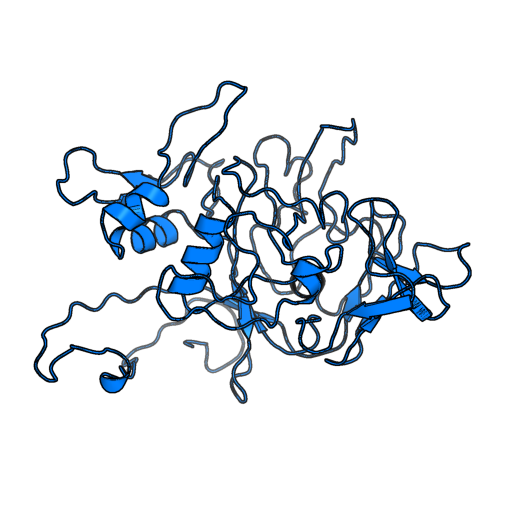790 3.600 -6.009 1.00 94.81 200 GLY A CA 1
ATOM 1498 C C . GLY A 1 200 ? 5.504 3.009 -6.582 1.00 94.81 200 GLY A C 1
ATOM 1499 O O . GLY A 1 200 ? 5.444 1.802 -6.830 1.00 94.81 200 GLY A O 1
ATOM 1500 N N . ALA A 1 201 ? 4.508 3.847 -6.885 1.00 97.12 201 ALA A N 1
ATOM 1501 C CA . ALA A 1 201 ? 3.297 3.411 -7.567 1.00 97.12 201 ALA A CA 1
ATOM 1502 C C . ALA A 1 201 ? 3.603 2.930 -8.995 1.00 97.12 201 ALA A C 1
ATOM 1504 O O . ALA A 1 201 ? 3.116 1.877 -9.393 1.00 97.12 201 ALA A O 1
ATOM 1505 N N . ALA A 1 202 ? 4.464 3.618 -9.749 1.00 97.25 202 ALA A N 1
ATOM 1506 C CA . ALA A 1 202 ? 4.881 3.178 -11.080 1.00 97.25 202 ALA A CA 1
ATOM 1507 C C . ALA A 1 202 ? 5.676 1.866 -11.027 1.00 97.25 202 ALA A C 1
ATOM 1509 O O . ALA A 1 202 ? 5.446 0.988 -11.860 1.00 97.25 202 ALA A O 1
ATOM 1510 N N . PHE A 1 203 ? 6.552 1.688 -10.030 1.00 96.88 203 PHE A N 1
ATOM 1511 C CA . PHE A 1 203 ? 7.211 0.401 -9.797 1.00 96.88 203 PHE A CA 1
ATOM 1512 C C . PHE A 1 203 ? 6.181 -0.705 -9.533 1.00 96.88 203 PHE A C 1
ATOM 1514 O O . PHE A 1 203 ? 6.252 -1.772 -10.139 1.00 96.88 203 PHE A O 1
ATOM 1521 N N . ALA A 1 204 ? 5.191 -0.458 -8.667 1.00 97.31 204 ALA A N 1
ATOM 1522 C CA . ALA A 1 204 ? 4.135 -1.426 -8.384 1.00 97.31 204 ALA A CA 1
ATOM 1523 C C . ALA A 1 204 ? 3.289 -1.732 -9.633 1.00 97.31 204 ALA A C 1
ATOM 1525 O O . ALA A 1 204 ? 2.979 -2.896 -9.889 1.00 97.31 204 ALA A O 1
ATOM 1526 N N . ALA A 1 205 ? 2.958 -0.716 -10.434 1.00 97.62 205 ALA A N 1
ATOM 1527 C CA . ALA A 1 205 ? 2.213 -0.864 -11.679 1.00 97.62 205 ALA A CA 1
ATOM 1528 C C . ALA A 1 205 ? 2.971 -1.739 -12.696 1.00 97.62 205 ALA A C 1
ATOM 1530 O O . ALA A 1 205 ? 2.406 -2.668 -13.288 1.00 97.62 205 ALA A O 1
ATOM 1531 N N . TRP A 1 206 ? 4.274 -1.502 -12.828 1.00 96.50 206 TRP A N 1
ATOM 1532 C CA . TRP A 1 206 ? 5.156 -2.255 -13.711 1.00 96.50 206 TRP A CA 1
ATOM 1533 C C . TRP A 1 206 ? 5.403 -3.686 -13.218 1.00 96.50 206 TRP A C 1
ATOM 1535 O O . TRP A 1 206 ? 5.371 -4.630 -13.999 1.00 96.50 206 TRP A O 1
ATOM 1545 N N . ALA A 1 207 ? 5.546 -3.886 -11.909 1.00 95.19 207 ALA A N 1
ATOM 1546 C CA . ALA A 1 207 ? 5.734 -5.208 -11.312 1.00 95.19 207 ALA A CA 1
ATOM 1547 C C . ALA A 1 207 ? 4.438 -6.050 -11.243 1.00 95.19 207 ALA A C 1
ATOM 1549 O O . ALA A 1 207 ? 4.450 -7.182 -10.751 1.00 95.19 207 ALA A O 1
ATOM 1550 N N . GLY A 1 208 ? 3.293 -5.513 -11.686 1.00 94.69 208 GLY A N 1
ATOM 1551 C CA . GLY A 1 208 ? 1.990 -6.176 -11.554 1.00 94.69 208 GLY A CA 1
ATOM 1552 C C . GLY A 1 208 ? 1.527 -6.325 -10.098 1.00 94.69 208 GLY A C 1
ATOM 1553 O O . GLY A 1 208 ? 0.799 -7.262 -9.758 1.00 94.69 208 GLY A O 1
ATOM 1554 N N . LEU A 1 209 ? 1.993 -5.434 -9.227 1.00 97.25 209 LEU A N 1
ATOM 1555 C CA . LEU A 1 209 ? 1.579 -5.279 -7.835 1.00 97.25 209 LEU A CA 1
ATOM 1556 C C . LEU A 1 209 ? 0.523 -4.166 -7.733 1.00 97.25 209 LEU A C 1
ATOM 1558 O O . LEU A 1 209 ? 0.010 -3.672 -8.737 1.00 97.25 209 LEU A O 1
ATOM 1562 N N . ARG A 1 210 ? 0.171 -3.786 -6.508 1.00 97.69 210 ARG A N 1
ATOM 1563 C CA . ARG A 1 210 ? -0.649 -2.616 -6.183 1.00 97.69 210 ARG A CA 1
ATOM 1564 C C . ARG A 1 210 ? -0.202 -1.978 -4.866 1.00 97.69 210 ARG A C 1
ATOM 1566 O O . ARG A 1 210 ? 0.444 -2.666 -4.070 1.00 97.69 210 ARG A O 1
ATOM 1573 N N . PRO A 1 211 ? -0.579 -0.720 -4.592 1.00 97.94 211 PRO A N 1
ATOM 1574 C CA . PRO A 1 211 ? -0.467 -0.144 -3.261 1.00 97.94 211 PRO A CA 1
ATOM 1575 C C . PRO A 1 211 ? -1.195 -0.994 -2.207 1.00 97.94 211 PRO A C 1
ATOM 1577 O O . PRO A 1 211 ? -2.226 -1.624 -2.478 1.00 97.94 211 PRO A O 1
ATOM 1580 N N . MET A 1 212 ? -0.632 -1.015 -1.002 1.00 97.44 212 MET A N 1
ATOM 1581 C CA . MET A 1 212 ? -1.222 -1.638 0.185 1.00 97.44 212 MET A CA 1
ATOM 1582 C C . MET A 1 212 ? -2.208 -0.673 0.844 1.00 97.44 212 MET A C 1
ATOM 1584 O O . MET A 1 212 ? -1.968 0.532 0.829 1.00 97.44 212 MET A O 1
ATOM 1588 N N . THR A 1 213 ? -3.291 -1.159 1.446 1.00 98.12 213 THR A N 1
ATOM 1589 C CA . THR A 1 213 ? -4.149 -0.300 2.283 1.00 98.12 213 THR A CA 1
ATOM 1590 C C . THR A 1 213 ? -3.617 -0.203 3.711 1.00 98.12 213 THR A C 1
ATOM 1592 O O . THR A 1 213 ? -2.870 -1.066 4.167 1.00 98.12 213 THR A O 1
ATOM 1595 N N . GLU A 1 214 ? -4.003 0.828 4.467 1.00 95.94 214 GLU A N 1
ATOM 1596 C CA . GLU A 1 214 ? -3.569 0.934 5.871 1.00 95.94 214 GLU A CA 1
ATOM 1597 C C . GLU A 1 214 ? -4.148 -0.181 6.763 1.00 95.94 214 GLU A C 1
ATOM 1599 O O . GLU A 1 214 ? -3.558 -0.515 7.789 1.00 95.94 214 GLU A O 1
ATOM 1604 N N . LEU A 1 215 ? -5.262 -0.792 6.341 1.00 97.81 215 LEU A N 1
ATOM 1605 C CA . LEU A 1 215 ? -5.877 -1.935 7.017 1.00 97.81 215 LEU A CA 1
ATOM 1606 C C . LEU A 1 215 ? -5.089 -3.223 6.744 1.00 97.81 215 LEU A C 1
ATOM 1608 O O . LEU A 1 215 ? -4.785 -3.982 7.663 1.00 97.81 215 LEU A O 1
ATOM 1612 N N . GLU A 1 216 ? -4.695 -3.436 5.484 1.00 97.75 216 GLU A N 1
ATOM 1613 C CA . GLU A 1 216 ? -3.793 -4.523 5.096 1.00 97.75 216 GLU A CA 1
ATOM 1614 C C . GLU A 1 216 ? -2.439 -4.405 5.781 1.00 97.75 216 GLU A C 1
ATOM 1616 O O . GLU A 1 216 ? -1.913 -5.413 6.240 1.00 97.75 216 GLU A O 1
ATOM 1621 N N . LEU A 1 217 ? -1.897 -3.189 5.887 1.00 94.88 217 LEU A N 1
ATOM 1622 C CA . LEU A 1 217 ? -0.656 -2.920 6.604 1.00 94.88 217 LEU A CA 1
ATOM 1623 C C . LEU A 1 217 ? -0.740 -3.402 8.057 1.00 94.88 217 LEU A C 1
ATOM 1625 O O . LEU A 1 217 ? 0.145 -4.115 8.526 1.00 94.88 217 LEU A O 1
ATOM 1629 N N . GLU A 1 218 ? -1.807 -3.035 8.764 1.00 93.94 218 GLU A N 1
ATOM 1630 C CA . GLU A 1 218 ? -1.973 -3.395 10.170 1.00 93.94 218 GLU A CA 1
ATOM 1631 C C . GLU A 1 218 ? -2.081 -4.918 10.347 1.00 93.94 218 GLU A C 1
ATOM 1633 O O . GLU A 1 218 ? -1.399 -5.480 11.203 1.00 93.94 218 GLU A O 1
ATOM 1638 N N . LYS A 1 219 ? -2.800 -5.619 9.457 1.00 95.94 219 LYS A N 1
ATOM 1639 C CA . LYS A 1 219 ? -2.820 -7.093 9.434 1.00 95.94 219 LYS A CA 1
ATOM 1640 C C . LYS A 1 219 ? -1.469 -7.709 9.065 1.00 95.94 219 LYS A C 1
ATOM 1642 O O . LYS A 1 219 ? -1.071 -8.721 9.640 1.00 95.94 219 LYS A O 1
ATOM 1647 N N . ALA A 1 220 ? -0.769 -7.134 8.095 1.00 93.69 220 ALA A N 1
ATOM 1648 C CA . ALA A 1 220 ? 0.520 -7.619 7.615 1.00 93.69 220 ALA A CA 1
ATOM 1649 C C . ALA A 1 220 ? 1.602 -7.531 8.710 1.00 93.69 220 ALA A C 1
ATOM 1651 O O . ALA A 1 220 ? 2.521 -8.348 8.763 1.00 93.69 220 ALA A O 1
ATOM 1652 N N . VAL A 1 221 ? 1.490 -6.571 9.628 1.00 90.44 221 VAL A N 1
ATOM 1653 C CA . VAL A 1 221 ? 2.418 -6.445 10.757 1.00 90.44 221 VAL A CA 1
ATOM 1654 C C . VAL A 1 221 ? 1.927 -7.211 11.985 1.00 90.44 221 VAL A C 1
ATOM 1656 O O . VAL A 1 221 ? 2.678 -8.011 12.546 1.00 90.44 221 VAL A O 1
ATOM 1659 N N . ARG A 1 222 ? 0.673 -7.011 12.407 1.00 91.81 222 ARG A N 1
ATOM 1660 C CA . ARG A 1 222 ? 0.132 -7.625 13.630 1.00 91.81 222 ARG A CA 1
ATOM 1661 C C . ARG A 1 222 ? -0.156 -9.114 13.478 1.00 91.81 222 ARG A C 1
ATOM 1663 O O . ARG A 1 222 ? 0.055 -9.875 14.422 1.00 91.81 222 ARG A O 1
ATOM 1670 N N . GLY A 1 223 ? -0.616 -9.530 12.305 1.00 93.38 223 GLY A N 1
ATOM 1671 C CA . GLY A 1 223 ? -1.188 -10.851 12.089 1.00 93.38 223 GLY A CA 1
ATOM 1672 C C . GLY A 1 223 ? -2.474 -11.057 12.882 1.00 93.38 223 GLY A C 1
ATOM 1673 O O . GLY A 1 223 ? -3.253 -10.126 13.071 1.00 93.38 223 GLY A O 1
ATOM 1674 N N . ALA A 1 224 ? -2.685 -12.290 13.337 1.00 90.50 224 ALA A N 1
ATOM 1675 C CA . ALA A 1 224 ? -3.855 -12.684 14.123 1.00 90.50 224 ALA A CA 1
ATOM 1676 C C . ALA A 1 224 ? -3.686 -12.447 15.638 1.00 90.50 224 ALA A C 1
ATOM 1678 O O . ALA A 1 224 ? -4.496 -12.923 16.428 1.00 90.50 224 ALA A O 1
ATOM 1679 N N . ARG A 1 225 ? -2.616 -11.758 16.061 1.00 91.25 225 ARG A N 1
ATOM 1680 C CA . ARG A 1 225 ? -2.363 -11.480 17.480 1.00 91.25 225 ARG A CA 1
ATOM 1681 C C . ARG A 1 225 ? -3.408 -10.529 18.049 1.00 91.25 225 ARG A C 1
ATOM 1683 O O . ARG A 1 225 ? -3.837 -9.591 17.374 1.00 91.25 225 ARG A O 1
ATOM 1690 N N . GLU A 1 226 ? -3.728 -10.742 19.319 1.00 93.31 226 GLU A N 1
ATOM 1691 C CA . GLU A 1 226 ? -4.447 -9.753 20.115 1.00 93.31 226 GLU A CA 1
ATOM 1692 C C . GLU A 1 226 ? -3.623 -8.454 20.208 1.00 93.31 226 GLU A C 1
ATOM 1694 O O . GLU A 1 226 ? -2.397 -8.521 20.375 1.00 93.31 226 GLU A O 1
ATOM 1699 N N . PRO A 1 227 ? -4.252 -7.272 20.076 1.00 93.00 227 PRO A N 1
ATOM 1700 C CA . PRO A 1 227 ? -3.559 -6.002 20.212 1.00 93.00 227 PRO A CA 1
ATOM 1701 C C . PRO A 1 227 ? -2.976 -5.816 21.608 1.00 93.00 227 PRO A C 1
ATOM 1703 O O . PRO A 1 227 ? -3.629 -6.084 22.615 1.00 93.00 227 PRO A O 1
ATOM 1706 N N . ILE A 1 228 ? -1.758 -5.287 21.649 1.00 89.94 228 ILE A N 1
ATOM 1707 C CA . ILE A 1 228 ? -1.124 -4.811 22.875 1.00 89.94 228 ILE A CA 1
ATOM 1708 C C . ILE A 1 228 ? -0.920 -3.294 22.771 1.00 89.94 228 ILE A C 1
ATOM 1710 O O . ILE A 1 228 ? -0.465 -2.813 21.725 1.00 89.94 228 ILE A O 1
ATOM 1714 N N . PRO A 1 229 ? -1.243 -2.513 23.818 1.00 89.31 229 PRO A N 1
ATOM 1715 C CA . PRO A 1 229 ? -0.929 -1.092 23.835 1.00 89.31 229 PRO A CA 1
ATOM 1716 C C . PRO A 1 229 ? 0.556 -0.862 23.552 1.00 89.31 229 PRO A C 1
ATOM 1718 O O . PRO A 1 229 ? 1.403 -1.635 23.996 1.00 89.31 229 PRO A O 1
ATOM 1721 N N . GLU A 1 230 ? 0.869 0.202 22.812 1.00 81.88 230 GLU A N 1
ATOM 1722 C CA . GLU A 1 230 ? 2.251 0.544 22.451 1.00 81.88 230 GLU A CA 1
ATOM 1723 C C . GLU A 1 230 ? 2.985 -0.553 21.650 1.00 81.88 230 GLU A C 1
ATOM 1725 O O . GLU A 1 230 ? 4.204 -0.688 21.744 1.00 81.88 230 GLU A O 1
ATOM 1730 N N . GLU A 1 231 ? 2.248 -1.329 20.838 1.00 81.56 231 GLU A N 1
ATOM 1731 C CA . GLU A 1 231 ? 2.806 -2.438 20.057 1.00 81.56 231 GLU A CA 1
ATOM 1732 C C . GLU A 1 231 ? 3.963 -2.002 19.147 1.00 81.56 231 GLU A C 1
ATOM 1734 O O . GLU A 1 231 ? 3.802 -1.229 18.195 1.00 81.56 231 GLU A O 1
ATOM 1739 N N . VAL A 1 232 ? 5.116 -2.605 19.419 1.00 79.19 232 VAL A N 1
ATOM 1740 C CA . VAL A 1 232 ? 6.375 -2.492 18.685 1.00 79.19 232 VAL A CA 1
ATOM 1741 C C . VAL A 1 232 ? 6.946 -3.892 18.449 1.00 79.19 232 VAL A C 1
ATOM 1743 O O . VAL A 1 232 ? 6.501 -4.862 19.059 1.00 79.19 232 VAL A O 1
ATOM 1746 N N . GLY A 1 233 ? 7.962 -4.013 17.595 1.00 74.50 233 GLY A N 1
ATOM 1747 C CA . GLY A 1 233 ? 8.622 -5.297 17.333 1.00 74.50 233 GLY A CA 1
ATOM 1748 C C . GLY A 1 233 ? 8.485 -5.790 15.889 1.00 74.50 233 GLY A C 1
ATOM 1749 O O . GLY A 1 233 ? 8.001 -5.045 15.034 1.00 74.50 233 GLY A O 1
ATOM 1750 N N . PRO A 1 234 ? 8.969 -7.010 15.595 1.00 79.00 234 PRO A N 1
ATOM 1751 C CA . PRO A 1 234 ? 8.944 -7.574 14.248 1.00 79.00 234 PRO A CA 1
ATOM 1752 C C . PRO A 1 234 ? 7.513 -7.879 13.777 1.00 79.00 234 PRO A C 1
ATOM 1754 O O . PRO A 1 234 ? 6.623 -8.142 14.583 1.00 79.00 234 PRO A O 1
ATOM 1757 N N . SER A 1 235 ? 7.306 -7.892 12.456 1.00 86.62 235 SER A N 1
ATOM 1758 C CA . SER A 1 235 ? 6.055 -8.378 11.857 1.00 86.62 235 SER A CA 1
ATOM 1759 C C . SER A 1 235 ? 5.819 -9.846 12.216 1.00 86.62 235 SER A C 1
ATOM 1761 O O . SER A 1 235 ? 6.730 -10.669 12.110 1.00 86.62 235 SER A O 1
ATOM 1763 N N . TYR A 1 236 ? 4.570 -10.177 12.543 1.00 89.81 236 TYR A N 1
ATOM 1764 C CA . TYR A 1 236 ? 4.110 -11.540 12.809 1.00 89.81 236 TYR A CA 1
ATOM 1765 C C . TYR A 1 236 ? 4.402 -12.505 11.653 1.00 89.81 236 TYR A C 1
ATOM 1767 O O . TYR A 1 236 ? 4.774 -13.651 11.879 1.00 89.81 236 TYR A O 1
ATOM 1775 N N . TRP A 1 237 ? 4.283 -12.031 10.409 1.00 89.69 237 TRP A N 1
ATOM 1776 C CA . TRP A 1 237 ? 4.512 -12.835 9.205 1.00 89.69 237 TRP A CA 1
ATOM 1777 C C . TRP A 1 237 ? 5.956 -12.749 8.685 1.00 89.69 237 TRP A C 1
ATOM 1779 O O . TRP A 1 237 ? 6.245 -13.188 7.574 1.00 89.69 237 TRP A O 1
ATOM 1789 N N . GLY A 1 238 ? 6.874 -12.140 9.444 1.00 86.50 238 GLY A N 1
ATOM 1790 C CA . GLY A 1 238 ? 8.271 -11.987 9.030 1.00 86.50 238 GLY A CA 1
ATOM 1791 C C . GLY A 1 238 ? 8.475 -10.985 7.891 1.00 86.50 238 GLY A C 1
ATOM 1792 O O . GLY A 1 238 ? 9.482 -11.051 7.179 1.00 86.50 238 GLY A O 1
ATOM 1793 N N . ILE A 1 239 ? 7.535 -10.053 7.708 1.00 87.81 239 ILE A N 1
ATOM 1794 C CA . ILE A 1 239 ? 7.725 -8.910 6.820 1.00 87.81 239 ILE A CA 1
ATOM 1795 C C . ILE A 1 239 ? 8.794 -8.003 7.438 1.00 87.81 239 ILE A C 1
ATOM 1797 O O . ILE A 1 239 ? 8.697 -7.585 8.593 1.00 87.81 239 ILE A O 1
ATOM 1801 N N . GLN A 1 240 ? 9.846 -7.727 6.679 1.00 81.06 240 GLN A N 1
ATOM 1802 C CA . GLN A 1 240 ? 11.057 -7.096 7.179 1.00 81.06 240 GLN A CA 1
ATOM 1803 C C . GLN A 1 240 ? 11.138 -5.611 6.855 1.00 81.06 240 GLN A C 1
ATOM 1805 O O . GLN A 1 240 ? 10.252 -5.041 6.222 1.00 81.06 240 GLN A O 1
ATOM 1810 N N . THR A 1 241 ? 12.165 -4.998 7.448 1.00 67.25 241 THR A N 1
ATOM 1811 C CA . THR A 1 241 ? 12.419 -3.556 7.530 1.00 67.25 241 THR A CA 1
ATOM 1812 C C . THR A 1 241 ? 11.239 -2.736 8.062 1.00 67.25 241 THR A C 1
ATOM 1814 O O . THR A 1 241 ? 11.158 -1.539 7.830 1.00 67.25 241 THR A O 1
ATOM 1817 N N . PHE A 1 242 ? 10.335 -3.340 8.842 1.00 65.88 242 PHE A N 1
ATOM 1818 C CA . PHE A 1 242 ? 9.541 -2.584 9.810 1.00 65.88 242 PHE A CA 1
ATOM 1819 C C . PHE A 1 242 ? 10.452 -2.235 10.984 1.00 65.88 242 PHE A C 1
ATOM 1821 O O . PHE A 1 242 ? 10.693 -3.064 11.858 1.00 65.88 242 PHE A O 1
ATOM 1828 N N . ALA A 1 243 ? 10.996 -1.021 11.001 1.00 55.44 243 ALA A N 1
ATOM 1829 C CA . ALA A 1 243 ? 11.876 -0.562 12.073 1.00 55.44 243 ALA A CA 1
ATOM 1830 C C . ALA A 1 243 ? 11.116 -0.230 13.379 1.00 55.44 243 ALA A C 1
ATOM 1832 O O . ALA A 1 243 ? 11.537 0.607 14.165 1.00 55.44 243 ALA A O 1
ATOM 1833 N N . SER A 1 244 ? 9.992 -0.882 13.672 1.00 53.84 244 SER A N 1
ATOM 1834 C CA . SER A 1 244 ? 9.290 -0.727 14.954 1.00 53.84 244 SER A CA 1
ATOM 1835 C C . SER A 1 244 ? 10.102 -1.270 16.138 1.00 53.84 244 SER A C 1
ATOM 1837 O O . SER A 1 244 ? 9.800 -0.942 17.277 1.00 53.84 244 SER A O 1
ATOM 1839 N N . ASN A 1 245 ? 11.125 -2.102 15.910 1.00 52.50 245 ASN A N 1
ATOM 1840 C CA . ASN A 1 245 ? 11.876 -2.783 16.970 1.00 52.50 245 ASN A CA 1
ATOM 1841 C C . ASN A 1 245 ? 13.123 -2.040 17.494 1.00 52.50 245 ASN A C 1
ATOM 1843 O O . ASN A 1 245 ? 13.563 -2.351 18.600 1.00 52.50 245 ASN A O 1
ATOM 1847 N N . ALA A 1 246 ? 13.702 -1.083 16.760 1.00 58.19 246 ALA A N 1
ATOM 1848 C CA . ALA A 1 246 ? 14.895 -0.369 17.224 1.00 58.19 246 ALA A CA 1
ATOM 1849 C C . ALA A 1 246 ? 14.509 0.866 18.053 1.00 58.19 246 ALA A C 1
ATOM 1851 O O . ALA A 1 246 ? 13.660 1.648 17.653 1.00 58.19 246 ALA A O 1
ATOM 1852 N N . TRP A 1 247 ? 15.143 1.047 19.215 1.00 54.75 247 TRP A N 1
ATOM 1853 C CA . TRP A 1 247 ? 14.924 2.188 20.126 1.00 54.75 247 TRP A CA 1
ATOM 1854 C C . TRP A 1 247 ? 15.275 3.557 19.523 1.00 54.75 247 TRP A C 1
ATOM 1856 O O . TRP A 1 247 ? 14.863 4.587 20.035 1.00 54.75 247 TRP A O 1
ATOM 1866 N N . ASP A 1 248 ? 16.027 3.554 18.427 1.00 57.72 248 ASP A N 1
ATOM 1867 C CA . ASP A 1 248 ? 16.410 4.737 17.666 1.00 57.72 248 ASP A CA 1
ATOM 1868 C C . ASP A 1 248 ? 16.152 4.515 16.173 1.00 57.72 248 ASP A C 1
ATOM 1870 O O . ASP A 1 248 ? 16.828 5.106 15.331 1.00 57.72 248 ASP A O 1
ATOM 1874 N N . SER A 1 249 ? 15.173 3.671 15.816 1.00 53.56 249 SER A N 1
ATOM 1875 C CA . SER A 1 249 ? 14.813 3.390 14.416 1.00 53.56 249 SER A CA 1
ATOM 1876 C C . SER A 1 249 ? 14.553 4.633 13.584 1.00 53.56 249 SER A C 1
ATOM 1878 O O . SER A 1 249 ? 14.552 4.560 12.366 1.00 53.56 249 SER A O 1
ATOM 1880 N N . PHE A 1 250 ? 14.373 5.779 14.229 1.00 56.56 250 PHE A N 1
ATOM 1881 C CA . PHE A 1 250 ? 14.190 7.050 13.577 1.00 56.56 250 PHE A CA 1
ATOM 1882 C C . PHE A 1 250 ? 15.288 8.092 13.811 1.00 56.56 250 PHE A C 1
ATOM 1884 O O . PHE A 1 250 ? 15.333 9.093 13.093 1.00 56.56 250 PHE A O 1
ATOM 1891 N N . LYS A 1 251 ? 16.233 7.854 14.729 1.00 54.25 251 LYS A N 1
ATOM 1892 C CA . LYS A 1 251 ? 17.424 8.703 14.887 1.00 54.25 251 LYS A CA 1
ATOM 1893 C C . LYS A 1 251 ? 18.526 8.202 13.949 1.00 54.25 251 LYS A C 1
ATOM 1895 O O . LYS A 1 251 ? 19.531 7.644 14.373 1.00 54.25 251 LYS A O 1
ATOM 1900 N N . GLY A 1 252 ? 18.317 8.400 12.645 1.00 50.81 252 GLY A N 1
ATOM 1901 C CA . GLY A 1 252 ? 19.329 8.146 11.609 1.00 50.81 252 GLY A CA 1
ATOM 1902 C C . GLY A 1 252 ? 18.919 7.214 10.467 1.00 50.81 252 GLY A C 1
ATOM 1903 O O . GLY A 1 252 ? 19.675 7.129 9.502 1.00 50.81 252 GLY A O 1
ATOM 1904 N N . ASP A 1 253 ? 17.748 6.571 10.537 1.00 56.00 253 ASP A N 1
ATOM 1905 C CA . ASP A 1 253 ? 17.180 5.761 9.445 1.00 56.00 253 ASP A CA 1
ATOM 1906 C C . ASP A 1 253 ? 15.648 5.922 9.351 1.00 56.00 253 ASP A C 1
ATOM 1908 O O . ASP A 1 253 ? 14.900 5.005 9.670 1.00 56.00 253 ASP A O 1
ATOM 1912 N N . PRO A 1 254 ? 15.134 7.099 8.966 1.00 63.69 254 PRO A N 1
ATOM 1913 C CA . PRO A 1 254 ? 13.700 7.326 8.923 1.00 63.69 254 PRO A CA 1
ATOM 1914 C C . PRO A 1 254 ? 13.061 6.493 7.819 1.00 63.69 254 PRO A C 1
ATOM 1916 O O . PRO A 1 254 ? 13.541 6.436 6.687 1.00 63.69 254 PRO A O 1
ATOM 1919 N N . GLN A 1 255 ? 11.947 5.861 8.159 1.00 73.38 255 GLN A N 1
ATOM 1920 C CA . GLN A 1 255 ? 11.205 4.987 7.261 1.00 73.38 255 GLN A CA 1
ATOM 1921 C C . GLN A 1 255 ? 9.730 5.322 7.404 1.00 73.38 255 GLN A C 1
ATOM 1923 O O . GLN A 1 255 ? 9.283 5.637 8.503 1.00 73.38 255 GLN A O 1
ATOM 1928 N N . CYS A 1 256 ? 8.978 5.251 6.316 1.00 80.25 256 CYS A N 1
ATOM 1929 C CA . CYS A 1 256 ? 7.529 5.204 6.360 1.00 80.25 256 CYS A CA 1
ATOM 1930 C C . CYS A 1 256 ? 7.008 4.205 5.329 1.00 80.25 256 CYS A C 1
ATOM 1932 O O . CYS A 1 256 ? 7.590 4.017 4.257 1.00 80.25 256 CYS A O 1
ATOM 1934 N N . GLU A 1 257 ? 5.890 3.573 5.667 1.00 87.50 257 GLU A N 1
ATOM 1935 C CA . GLU A 1 257 ? 5.050 2.900 4.691 1.00 87.50 257 GLU A CA 1
ATOM 1936 C C . GLU A 1 257 ? 4.080 3.898 4.086 1.00 87.50 257 GLU A C 1
ATOM 1938 O O . GLU A 1 257 ? 3.590 4.807 4.762 1.00 87.50 257 GLU A O 1
ATOM 1943 N N . ARG A 1 258 ? 3.760 3.672 2.814 1.00 92.44 258 ARG A N 1
ATOM 1944 C CA . ARG A 1 258 ? 2.916 4.559 2.020 1.00 92.44 258 ARG A CA 1
ATOM 1945 C C . ARG A 1 258 ? 1.627 3.859 1.590 1.00 92.44 258 ARG A C 1
ATOM 1947 O O . ARG A 1 258 ? 1.500 3.477 0.427 1.00 92.44 258 ARG A O 1
ATOM 1954 N N . PRO A 1 259 ? 0.690 3.607 2.520 1.00 95.62 259 PRO A N 1
ATOM 1955 C CA . PRO A 1 259 ? -0.548 2.934 2.179 1.00 95.62 259 PRO A CA 1
ATOM 1956 C C . PRO A 1 259 ? -1.588 3.872 1.560 1.00 95.62 259 PRO A C 1
ATOM 1958 O O . PRO A 1 259 ? -1.533 5.093 1.700 1.00 95.62 259 PRO A O 1
ATOM 1961 N N . VAL A 1 260 ? -2.600 3.272 0.941 1.00 98.25 260 VAL A N 1
ATOM 1962 C CA . VAL A 1 260 ? -3.881 3.923 0.648 1.00 98.25 260 VAL A CA 1
ATOM 1963 C C . VAL A 1 260 ? -4.687 4.033 1.943 1.00 98.25 260 VAL A C 1
ATOM 1965 O O . VAL A 1 260 ? -4.824 3.054 2.684 1.00 98.25 260 VAL A O 1
ATOM 1968 N N . THR A 1 261 ? -5.211 5.225 2.220 1.00 97.38 261 THR A N 1
ATOM 1969 C CA . THR A 1 261 ? -5.842 5.564 3.502 1.00 97.38 261 THR A CA 1
ATOM 1970 C C . THR A 1 261 ? -7.362 5.505 3.452 1.00 97.38 261 THR A C 1
ATOM 1972 O O . THR A 1 261 ? -7.976 5.854 2.442 1.00 97.38 261 THR A O 1
ATOM 1975 N N . VAL A 1 262 ? -7.989 5.137 4.571 1.00 97.12 262 VAL A N 1
ATOM 1976 C CA . VAL A 1 262 ? -9.443 5.277 4.742 1.00 97.12 262 VAL A CA 1
ATOM 1977 C C . VAL A 1 262 ? -9.837 6.684 5.198 1.00 97.12 262 VAL A C 1
ATOM 1979 O O . VAL A 1 262 ? -10.993 7.083 5.029 1.00 97.12 262 VAL A O 1
ATOM 1982 N N . GLY A 1 263 ? -8.881 7.461 5.724 1.00 95.50 263 GLY A N 1
ATOM 1983 C CA . GLY A 1 263 ? -9.086 8.831 6.209 1.00 95.50 263 GLY A CA 1
ATOM 1984 C C . GLY A 1 263 ? -9.319 9.871 5.105 1.00 95.50 263 GLY A C 1
ATOM 1985 O O . GLY A 1 263 ? -9.569 11.035 5.396 1.00 95.50 263 GLY A O 1
ATOM 1986 N N . ASN A 1 264 ? -9.264 9.472 3.831 1.00 96.31 264 ASN A N 1
ATOM 1987 C CA . ASN A 1 264 ? -9.495 10.341 2.681 1.00 96.31 264 ASN A CA 1
ATOM 1988 C C . ASN A 1 264 ? -10.536 9.718 1.735 1.00 96.31 264 ASN A C 1
ATOM 1990 O O . ASN A 1 264 ? -10.468 8.531 1.412 1.00 96.31 264 ASN A O 1
ATOM 1994 N N . ALA A 1 265 ? -11.486 10.525 1.256 1.00 95.88 265 ALA A N 1
ATOM 1995 C CA . ALA A 1 265 ? -12.559 10.065 0.376 1.00 95.88 265 ALA A CA 1
ATOM 1996 C C . ALA A 1 265 ? -12.056 9.499 -0.967 1.00 95.88 265 ALA A C 1
ATOM 1998 O O . ALA A 1 265 ? -12.650 8.555 -1.484 1.00 95.88 265 ALA A O 1
ATOM 1999 N N . ALA A 1 266 ? -10.964 10.030 -1.529 1.00 96.81 266 ALA A N 1
ATOM 2000 C CA . ALA A 1 266 ? -10.332 9.460 -2.720 1.00 96.81 266 ALA A CA 1
ATOM 2001 C C . ALA A 1 266 ? -9.705 8.091 -2.419 1.00 96.81 266 ALA A C 1
ATOM 2003 O O . ALA A 1 266 ? -9.872 7.159 -3.199 1.00 96.81 266 ALA A O 1
ATOM 2004 N N . GLY A 1 267 ? -9.072 7.941 -1.250 1.00 97.62 267 GLY A N 1
ATOM 2005 C CA . GLY A 1 267 ? -8.501 6.669 -0.800 1.00 97.62 267 GLY A CA 1
ATOM 2006 C C . GLY A 1 267 ? -9.562 5.575 -0.664 1.00 97.62 267 GLY A C 1
ATOM 2007 O O . GLY A 1 267 ? -9.382 4.477 -1.183 1.00 97.62 267 GLY A O 1
ATOM 2008 N N . ARG A 1 268 ? -10.736 5.896 -0.100 1.00 97.00 268 ARG A N 1
ATOM 2009 C CA . ARG A 1 268 ? -11.875 4.957 -0.002 1.00 97.00 268 ARG A CA 1
ATOM 2010 C C . ARG A 1 268 ? -12.432 4.490 -1.358 1.00 97.00 268 ARG A C 1
ATOM 2012 O O . ARG A 1 268 ? -13.129 3.480 -1.398 1.00 97.00 268 ARG A O 1
ATOM 2019 N N . LYS A 1 269 ? -12.123 5.176 -2.469 1.00 97.12 269 LYS A N 1
ATOM 2020 C CA . LYS A 1 269 ? -12.511 4.763 -3.835 1.00 97.12 269 LYS A CA 1
ATOM 2021 C C . LYS A 1 269 ? -11.539 3.765 -4.473 1.00 97.12 269 LYS A C 1
ATOM 2023 O O . LYS A 1 269 ? -11.839 3.259 -5.555 1.00 97.12 269 LYS A O 1
ATOM 2028 N N . PHE A 1 270 ? -10.409 3.469 -3.828 1.00 98.12 270 PHE A N 1
ATOM 2029 C CA . PHE A 1 270 ? -9.433 2.494 -4.305 1.00 98.12 270 PHE A CA 1
ATOM 2030 C C . PHE A 1 270 ? -10.045 1.097 -4.406 1.00 98.12 270 PHE A C 1
ATOM 2032 O O . PHE A 1 270 ? -10.565 0.563 -3.426 1.00 98.12 270 PHE A O 1
ATOM 2039 N N . LYS A 1 271 ? -9.970 0.498 -5.600 1.00 97.38 271 LYS A N 1
ATOM 2040 C CA . LYS A 1 271 ? -10.531 -0.829 -5.908 1.00 97.38 271 LYS A CA 1
ATOM 2041 C C . LYS A 1 271 ? -9.463 -1.909 -6.003 1.00 97.38 271 LYS A C 1
ATOM 2043 O O . LYS A 1 271 ? -9.778 -3.059 -6.313 1.00 97.38 271 LYS A O 1
ATOM 2048 N N . ALA A 1 272 ? -8.206 -1.545 -5.753 1.00 95.88 272 ALA A N 1
ATOM 2049 C CA . ALA A 1 272 ? -7.087 -2.466 -5.707 1.00 95.88 272 ALA A CA 1
ATOM 2050 C C 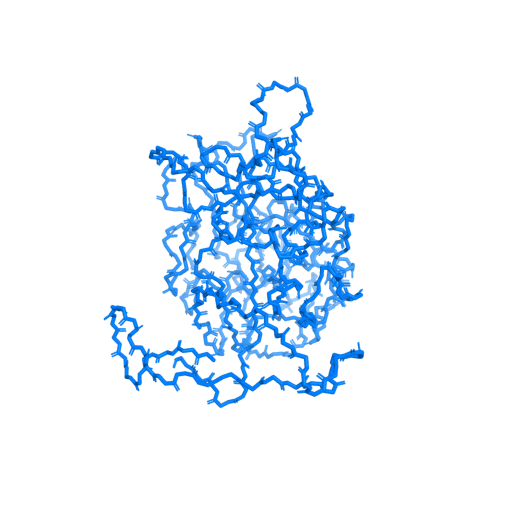. ALA A 1 272 ? -6.900 -3.280 -6.988 1.00 95.88 272 ALA A C 1
ATOM 2052 O O . ALA A 1 272 ? -6.540 -4.463 -6.945 1.00 95.88 272 ALA A O 1
ATOM 2053 N N . THR A 1 273 ? -7.112 -2.632 -8.135 1.00 97.06 273 THR A N 1
ATOM 2054 C CA . THR A 1 273 ? -6.685 -3.198 -9.415 1.00 97.06 273 THR A CA 1
ATOM 2055 C C . THR A 1 273 ? -5.169 -3.421 -9.407 1.00 97.06 273 THR A C 1
ATOM 2057 O O . THR A 1 273 ? -4.433 -2.727 -8.703 1.00 97.06 273 THR A O 1
ATOM 2060 N N . HIS A 1 274 ? -4.684 -4.422 -10.147 1.00 96.44 274 HIS A N 1
ATOM 2061 C CA . HIS A 1 274 ? -3.244 -4.660 -10.281 1.00 96.44 274 HIS A CA 1
ATOM 2062 C C . HIS A 1 274 ? -2.644 -3.826 -11.402 1.00 96.44 274 HIS A C 1
ATOM 2064 O O . HIS A 1 274 ? -3.289 -3.541 -12.415 1.00 96.44 274 HIS A O 1
ATOM 2070 N N . GLY A 1 275 ? -1.366 -3.518 -11.220 1.00 95.75 275 GLY A N 1
ATOM 2071 C CA . GLY A 1 275 ? -0.488 -3.044 -12.266 1.00 95.75 275 GLY A CA 1
ATOM 2072 C C . GLY A 1 275 ? -0.554 -3.898 -13.526 1.00 95.75 275 GLY A C 1
ATOM 2073 O O . GLY A 1 275 ? -0.763 -5.113 -13.470 1.00 95.75 275 GLY A O 1
ATOM 2074 N N . ARG A 1 276 ? -0.366 -3.248 -14.673 1.00 91.75 276 ARG A N 1
ATOM 2075 C CA . ARG A 1 276 ? -0.522 -3.862 -15.998 1.00 91.75 276 ARG A CA 1
ATOM 2076 C C . ARG A 1 276 ? 0.806 -4.135 -16.703 1.00 91.75 276 ARG A C 1
ATOM 2078 O O . ARG A 1 276 ? 0.806 -4.361 -17.905 1.00 91.75 276 ARG A O 1
ATOM 2085 N N . GLY A 1 277 ? 1.927 -4.098 -15.981 1.00 91.69 277 GLY A N 1
ATOM 2086 C CA . GLY A 1 277 ? 3.248 -4.275 -16.592 1.00 91.69 277 GLY A CA 1
ATOM 2087 C C . GLY A 1 277 ? 3.810 -3.003 -17.232 1.00 91.69 277 GLY A C 1
ATOM 2088 O O . GLY A 1 277 ? 4.808 -3.063 -17.939 1.00 91.69 277 GLY A O 1
ATOM 2089 N N . THR A 1 278 ? 3.182 -1.851 -16.990 1.00 92.94 278 THR A N 1
ATOM 2090 C CA . THR A 1 278 ? 3.626 -0.535 -17.466 1.00 92.94 278 THR A CA 1
ATOM 2091 C C . THR A 1 278 ? 3.740 0.431 -16.293 1.00 92.94 278 THR A C 1
ATOM 2093 O O . THR A 1 278 ? 3.260 0.153 -15.195 1.00 92.94 278 THR A O 1
ATOM 2096 N N . THR A 1 279 ? 4.358 1.586 -16.521 1.00 96.00 279 THR A N 1
ATOM 2097 C CA . THR A 1 279 ? 4.489 2.642 -15.509 1.00 96.00 279 THR A CA 1
ATOM 2098 C C . THR A 1 279 ? 3.193 3.423 -15.267 1.00 96.00 279 THR A C 1
ATOM 2100 O O . THR A 1 279 ? 3.151 4.250 -14.359 1.00 96.00 279 THR A O 1
ATOM 2103 N N . ALA A 1 280 ? 2.141 3.176 -16.058 1.00 96.12 280 ALA A N 1
ATOM 2104 C CA . ALA A 1 280 ? 0.860 3.860 -15.945 1.00 96.12 280 ALA A CA 1
ATOM 2105 C C . ALA A 1 280 ? 0.070 3.351 -14.733 1.00 96.12 280 ALA A C 1
ATOM 2107 O O . ALA A 1 280 ? -0.236 2.160 -14.623 1.00 96.12 280 ALA A O 1
ATOM 2108 N N . LEU A 1 281 ? -0.294 4.272 -13.842 1.00 97.25 281 LEU A N 1
ATOM 2109 C CA . LEU A 1 281 ? -1.080 3.964 -12.657 1.00 97.25 281 LEU A CA 1
ATOM 2110 C C . LEU A 1 281 ? -2.533 3.675 -13.076 1.00 97.25 281 LEU A C 1
ATOM 2112 O O . LEU A 1 281 ? -3.120 4.447 -13.839 1.00 97.25 281 LEU A O 1
ATOM 2116 N N . PRO A 1 282 ? -3.152 2.588 -12.589 1.00 97.69 282 PRO A N 1
ATOM 2117 C CA . PRO A 1 282 ? -4.588 2.400 -12.726 1.00 97.69 282 PRO A CA 1
ATOM 2118 C C . PRO A 1 282 ? -5.395 3.576 -12.158 1.00 97.69 282 PRO A C 1
ATOM 2120 O O . PRO A 1 282 ? -5.014 4.191 -11.164 1.00 97.69 282 PRO A O 1
ATOM 2123 N N . ALA A 1 283 ? -6.537 3.873 -12.781 1.00 97.12 283 ALA A N 1
ATOM 2124 C CA . ALA A 1 283 ? -7.344 5.056 -12.465 1.00 97.12 283 ALA A CA 1
ATOM 2125 C C . ALA A 1 283 ? -7.961 5.044 -11.054 1.00 97.12 283 ALA A C 1
ATOM 2127 O O . ALA A 1 283 ? -8.328 6.095 -10.541 1.00 97.12 283 ALA A O 1
ATOM 2128 N N . ASP A 1 284 ? -8.106 3.871 -10.431 1.00 97.56 284 ASP A N 1
ATOM 2129 C CA . ASP A 1 284 ? -8.595 3.751 -9.055 1.00 97.56 284 ASP A CA 1
ATOM 2130 C C . ASP A 1 284 ? -7.502 3.979 -8.002 1.00 97.56 284 ASP A C 1
ATOM 2132 O O . ASP A 1 284 ? -7.813 4.028 -6.816 1.00 97.56 284 ASP A O 1
ATOM 2136 N N . TRP A 1 285 ? -6.232 4.094 -8.394 1.00 98.12 285 TRP A N 1
ATOM 2137 C CA . TRP A 1 285 ? -5.139 4.353 -7.459 1.00 98.12 285 TRP A CA 1
ATOM 2138 C C . TRP A 1 285 ? -5.058 5.850 -7.130 1.00 98.12 285 TRP A C 1
ATOM 2140 O O . TRP A 1 285 ? -5.425 6.676 -7.970 1.00 98.12 285 TRP A O 1
ATOM 2150 N N . PRO A 1 286 ? -4.523 6.235 -5.957 1.00 98.25 286 PRO A N 1
ATOM 2151 C CA . PRO A 1 286 ? -4.011 7.590 -5.782 1.00 98.25 286 PRO A CA 1
ATOM 2152 C C . PRO A 1 286 ? -3.001 7.906 -6.895 1.00 98.25 286 PRO A C 1
ATOM 2154 O O . PRO A 1 286 ? -2.135 7.080 -7.203 1.00 98.25 286 PRO A O 1
ATOM 2157 N N . GLN A 1 287 ? -3.144 9.071 -7.523 1.00 97.56 287 GLN A N 1
ATOM 2158 C CA . GLN A 1 287 ? -2.342 9.473 -8.682 1.00 97.56 287 GLN A CA 1
ATOM 2159 C C . GLN A 1 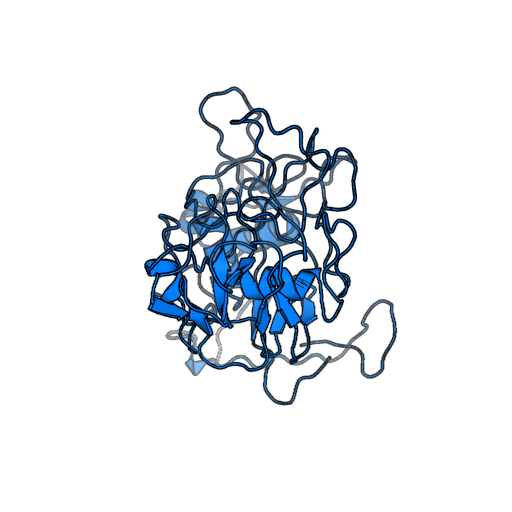287 ? -1.070 10.207 -8.232 1.00 97.56 287 GLN A C 1
ATOM 2161 O O . GLN A 1 287 ? -0.699 10.140 -7.064 1.00 97.56 287 GLN A O 1
ATOM 2166 N N . ALA A 1 288 ? -0.364 10.884 -9.142 1.00 94.50 288 ALA A N 1
ATOM 2167 C CA . ALA A 1 288 ? 0.912 11.546 -8.845 1.00 94.50 288 ALA A CA 1
ATOM 2168 C C . ALA A 1 288 ? 0.837 12.598 -7.716 1.00 94.50 288 ALA A C 1
ATOM 2170 O O . ALA A 1 288 ? 1.845 12.858 -7.068 1.00 94.50 288 ALA A O 1
ATOM 2171 N N . ASP A 1 289 ? -0.348 13.155 -7.442 1.00 96.06 289 ASP A N 1
ATOM 2172 C CA . ASP A 1 289 ? -0.619 14.068 -6.320 1.00 96.06 289 ASP A CA 1
ATOM 2173 C C . ASP A 1 289 ? -0.692 13.370 -4.947 1.00 96.06 289 ASP A C 1
ATOM 2175 O O . ASP A 1 289 ? -0.763 14.032 -3.913 1.00 96.06 289 ASP A O 1
ATOM 2179 N N . ALA A 1 290 ? -0.658 12.035 -4.937 1.00 96.88 290 ALA A N 1
ATOM 2180 C CA . ALA A 1 290 ? -0.784 11.172 -3.773 1.00 96.88 290 ALA A CA 1
ATOM 2181 C C . ALA A 1 290 ? -2.119 11.316 -3.011 1.00 96.88 290 ALA A C 1
ATOM 2183 O O . ALA A 1 290 ? -2.245 10.801 -1.894 1.00 96.88 290 ALA A O 1
ATOM 2184 N N . VAL A 1 291 ? -3.139 11.974 -3.573 1.00 97.75 291 VAL A N 1
ATOM 2185 C CA . VAL A 1 291 ? -4.425 12.185 -2.893 1.00 97.75 291 VAL A CA 1
ATOM 2186 C C . VAL A 1 291 ? -5.142 10.847 -2.705 1.00 97.75 291 VAL A C 1
ATOM 2188 O O . VAL A 1 291 ? -5.422 10.127 -3.659 1.00 97.75 291 VAL A O 1
ATOM 2191 N N . GLY A 1 292 ? -5.446 10.502 -1.450 1.00 97.25 292 GLY A N 1
ATOM 2192 C CA . GLY A 1 292 ? -5.969 9.181 -1.079 1.00 97.25 292 GLY A CA 1
ATOM 2193 C C . GLY A 1 292 ? -4.907 8.201 -0.571 1.00 97.25 292 GLY A C 1
ATOM 2194 O O . GLY A 1 292 ? -5.248 7.098 -0.143 1.00 97.25 292 GLY A O 1
ATOM 2195 N N . SER A 1 293 ? -3.637 8.601 -0.569 1.00 96.88 293 SER A N 1
ATOM 2196 C CA . SER A 1 293 ? -2.572 7.925 0.172 1.00 96.88 293 SER A CA 1
ATOM 2197 C C . SER A 1 293 ? -2.391 8.502 1.576 1.00 96.88 293 SER A C 1
ATOM 2199 O O . SER A 1 293 ? -3.024 9.491 1.952 1.00 96.88 293 SER A O 1
ATOM 2201 N N . GLY A 1 294 ? -1.509 7.880 2.348 1.00 93.56 294 GLY A N 1
ATOM 2202 C CA . GLY A 1 294 ? -1.012 8.421 3.598 1.00 93.56 294 GLY A CA 1
ATOM 2203 C C . GLY A 1 294 ? 0.338 7.842 3.980 1.00 93.56 294 GLY A C 1
ATOM 2204 O O . GLY A 1 294 ? 0.992 7.158 3.189 1.00 93.56 294 GLY A O 1
ATOM 2205 N N . MET A 1 295 ? 0.738 8.101 5.222 1.00 89.38 295 MET A N 1
ATOM 2206 C CA . MET A 1 295 ? 1.977 7.593 5.797 1.00 89.38 295 MET A CA 1
ATOM 2207 C C . MET A 1 295 ? 1.707 6.880 7.117 1.00 89.38 295 MET A C 1
ATOM 2209 O O . MET A 1 295 ? 1.001 7.379 7.996 1.00 89.38 295 MET A O 1
ATOM 2213 N N . ARG A 1 296 ? 2.296 5.697 7.260 1.00 87.44 296 ARG A N 1
ATOM 2214 C CA . ARG A 1 296 ? 2.225 4.861 8.464 1.00 87.44 296 ARG A CA 1
ATOM 2215 C C . ARG A 1 296 ? 3.628 4.400 8.835 1.00 87.44 296 ARG A C 1
ATOM 2217 O O . ARG A 1 296 ? 4.534 4.450 8.006 1.00 87.44 296 ARG A O 1
ATOM 2224 N N . CYS A 1 297 ? 3.813 3.969 10.082 1.00 79.69 297 CYS A N 1
ATOM 2225 C CA . CYS A 1 297 ? 5.117 3.526 10.587 1.00 79.69 297 CYS A CA 1
ATOM 2226 C C . CYS A 1 297 ? 6.225 4.586 10.395 1.00 79.69 297 CYS A C 1
ATOM 2228 O O . CYS A 1 297 ? 7.329 4.233 10.002 1.00 79.69 297 CYS A O 1
ATOM 2230 N N . THR A 1 298 ? 5.912 5.871 10.618 1.00 71.75 298 THR A N 1
ATOM 2231 C CA . THR A 1 298 ? 6.749 7.031 10.244 1.00 71.75 298 THR A CA 1
ATOM 2232 C C . THR A 1 298 ? 7.339 7.789 11.437 1.00 71.75 298 THR A C 1
ATOM 2234 O O . THR A 1 298 ? 6.722 7.852 12.497 1.00 71.75 298 THR A O 1
ATOM 2237 N N . TYR A 1 299 ? 8.492 8.433 11.220 1.00 61.03 299 TYR A N 1
ATOM 2238 C CA . TYR A 1 299 ? 9.099 9.458 12.084 1.00 61.03 299 TYR A CA 1
ATOM 2239 C C . TYR A 1 299 ? 8.671 10.848 11.653 1.00 61.03 299 TYR A C 1
ATOM 2241 O O . TYR A 1 299 ? 8.912 11.150 10.494 1.00 61.03 299 TYR A O 1
ATOM 2249 N N . TYR A 1 300 ? 8.169 11.715 12.537 1.00 58.97 300 TYR A N 1
ATOM 2250 C CA . TYR A 1 300 ? 8.320 13.165 12.343 1.00 58.97 300 TYR A CA 1
ATOM 2251 C C . TYR A 1 300 ? 8.309 13.931 13.671 1.00 58.97 300 TYR A C 1
ATOM 2253 O O . TYR A 1 300 ? 7.373 13.845 14.461 1.00 58.97 300 TYR A O 1
ATOM 2261 N N . THR A 1 301 ? 9.354 14.739 13.857 1.00 47.81 301 THR A N 1
ATOM 2262 C CA . THR A 1 301 ? 9.624 15.635 14.994 1.00 47.81 301 THR A CA 1
ATOM 2263 C C . THR A 1 301 ? 9.000 17.024 14.863 1.00 47.81 301 THR A C 1
ATOM 2265 O O . THR A 1 301 ? 9.297 17.900 15.671 1.00 47.81 301 THR A O 1
ATOM 2268 N N . ALA A 1 302 ? 8.102 17.251 13.899 1.00 42.78 302 ALA A N 1
ATOM 2269 C CA . ALA A 1 302 ? 7.475 18.566 13.719 1.00 42.78 302 ALA A CA 1
ATOM 2270 C C . ALA A 1 302 ? 6.608 19.010 14.921 1.00 42.78 302 ALA A C 1
ATOM 2272 O O . ALA A 1 302 ? 6.252 20.179 15.008 1.00 42.78 302 ALA A O 1
ATOM 2273 N N . PHE A 1 303 ? 6.303 18.102 15.860 1.00 45.91 303 PHE A N 1
ATOM 2274 C CA . PHE A 1 303 ? 5.424 18.361 17.006 1.00 45.91 303 PHE A CA 1
ATOM 2275 C C . PHE A 1 303 ? 5.990 17.913 18.365 1.00 45.91 303 PHE A C 1
ATOM 2277 O O . PHE A 1 303 ? 5.214 17.597 19.258 1.00 45.91 303 PHE A O 1
ATOM 2284 N N . GLN A 1 304 ? 7.319 17.854 18.542 1.00 44.03 304 GLN A N 1
ATOM 2285 C CA . GLN A 1 304 ? 7.946 17.534 19.847 1.00 44.03 304 GLN A CA 1
ATOM 2286 C C . GLN A 1 304 ? 7.527 16.184 20.473 1.00 44.03 304 GLN A C 1
ATOM 2288 O O . GLN A 1 304 ? 7.751 15.945 21.657 1.00 44.03 304 GLN A O 1
ATOM 2293 N N . LEU A 1 305 ? 6.957 15.267 19.691 1.00 51.97 305 LEU A N 1
ATOM 2294 C CA . LEU A 1 305 ? 6.727 13.894 20.121 1.00 51.97 305 LEU A CA 1
ATOM 2295 C C . LEU A 1 305 ? 8.028 13.116 19.908 1.00 51.97 305 LEU A C 1
ATOM 2297 O O . LEU A 1 305 ? 8.261 12.564 18.833 1.00 51.97 305 LEU A O 1
ATOM 2301 N N . ASP A 1 306 ? 8.894 13.108 20.924 1.00 51.12 306 ASP A N 1
ATOM 2302 C CA . ASP A 1 306 ? 10.020 12.171 21.018 1.00 51.12 306 ASP A CA 1
ATOM 2303 C C . ASP A 1 306 ? 9.459 10.765 21.268 1.00 51.12 306 ASP A C 1
ATOM 2305 O O . ASP A 1 306 ? 9.474 10.245 22.382 1.00 51.12 306 ASP A O 1
ATOM 2309 N N . LEU A 1 307 ? 8.840 10.179 20.238 1.00 56.41 307 LEU A N 1
ATOM 2310 C CA . LEU A 1 307 ? 8.434 8.784 20.290 1.00 56.41 307 LEU A CA 1
ATOM 2311 C C . LEU A 1 307 ? 9.702 7.942 20.140 1.00 56.41 307 LEU A C 1
ATOM 2313 O O . LEU A 1 307 ? 10.325 7.982 19.075 1.00 56.41 307 LEU A O 1
ATOM 2317 N N . PRO A 1 308 ? 10.075 7.140 21.155 1.00 57.06 308 PRO A N 1
ATOM 2318 C CA . PRO A 1 308 ? 11.267 6.308 21.067 1.00 57.06 308 PRO A CA 1
ATOM 2319 C C . PRO A 1 308 ? 11.146 5.252 19.955 1.00 57.06 308 PRO A C 1
ATOM 2321 O O . PRO A 1 308 ? 12.153 4.716 19.513 1.00 57.06 308 PRO A O 1
ATOM 2324 N N . ARG A 1 309 ? 9.928 4.914 19.491 1.00 66.56 309 ARG A N 1
ATOM 2325 C CA . ARG A 1 309 ? 9.667 3.899 18.450 1.00 66.56 309 ARG A CA 1
ATOM 2326 C C . ARG A 1 309 ? 8.356 4.190 17.708 1.00 66.56 309 ARG A C 1
ATOM 2328 O O . ARG A 1 309 ? 7.428 4.723 18.310 1.00 66.56 309 ARG A O 1
ATOM 2335 N N . ALA A 1 310 ? 8.233 3.779 16.441 1.00 72.38 310 ALA A N 1
ATOM 2336 C CA . ALA A 1 310 ? 6.925 3.742 15.769 1.00 72.38 310 ALA A CA 1
ATOM 2337 C C . ALA A 1 310 ? 6.100 2.558 16.246 1.00 72.38 310 ALA A C 1
ATOM 2339 O O . ALA A 1 310 ? 6.573 1.419 16.220 1.00 72.38 310 ALA A O 1
ATOM 2340 N N . ARG A 1 311 ? 4.835 2.825 16.571 1.00 81.06 311 ARG A N 1
ATOM 2341 C CA . ARG A 1 311 ? 3.863 1.787 16.904 1.00 81.06 311 ARG A CA 1
ATOM 2342 C C . ARG A 1 311 ? 3.090 1.383 15.662 1.00 81.06 311 ARG A C 1
ATOM 2344 O O . ARG A 1 311 ? 2.798 2.211 14.797 1.00 81.06 311 ARG A O 1
ATOM 2351 N N . VAL A 1 312 ? 2.708 0.113 15.590 1.00 84.25 312 VAL A N 1
ATOM 2352 C CA . VAL A 1 312 ? 1.974 -0.441 14.436 1.00 84.25 312 VAL A CA 1
ATOM 2353 C C . VAL A 1 312 ? 0.692 0.351 14.151 1.00 84.25 312 VAL A C 1
ATOM 2355 O O . VAL A 1 312 ? 0.382 0.644 12.997 1.00 84.25 312 VAL A O 1
ATOM 2358 N N . SER A 1 313 ? -0.024 0.760 15.202 1.00 89.31 313 SER A N 1
ATOM 2359 C CA . SER A 1 313 ? -1.296 1.477 15.078 1.00 89.31 313 SER A CA 1
ATOM 2360 C C . SER A 1 313 ? -1.177 3.008 15.013 1.00 89.31 313 SER A C 1
ATOM 2362 O O . SER A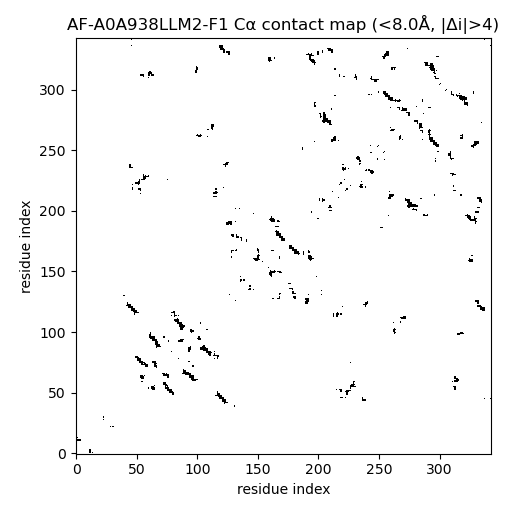 1 313 ? -2.214 3.651 14.886 1.00 89.31 313 SER A O 1
ATOM 2364 N N . ASP A 1 314 ? 0.017 3.619 14.987 1.00 87.06 314 ASP A N 1
ATOM 2365 C CA . ASP A 1 314 ? 0.191 5.092 14.924 1.00 87.06 314 ASP A CA 1
ATOM 2366 C C . ASP A 1 314 ? -0.279 5.719 13.608 1.00 87.06 314 ASP A C 1
ATOM 2368 O O . ASP A 1 314 ? 0.357 5.571 12.558 1.00 87.06 314 ASP A O 1
ATOM 2372 N N . ARG A 1 315 ? -1.420 6.410 13.632 1.00 91.31 315 ARG A N 1
ATOM 2373 C CA . ARG A 1 315 ? -2.068 7.007 12.454 1.00 91.31 315 ARG A CA 1
ATOM 2374 C C . ARG A 1 315 ? -1.807 8.502 12.313 1.00 91.31 315 ARG A C 1
ATOM 2376 O O . ARG A 1 315 ? -2.450 9.108 11.480 1.00 91.31 315 ARG A O 1
ATOM 2383 N N . LEU A 1 316 ? -0.867 9.111 13.037 1.00 86.56 316 LEU A N 1
ATOM 2384 C CA . LEU A 1 316 ? -0.625 10.569 13.013 1.00 86.56 316 LEU A CA 1
ATOM 2385 C C . LEU A 1 316 ? -0.661 11.206 11.606 1.00 86.56 316 LEU A C 1
ATOM 2387 O O . LEU A 1 316 ? -1.282 12.251 11.423 1.00 86.56 316 LEU A O 1
ATOM 2391 N N . LEU A 1 317 ? -0.042 10.551 10.617 1.00 87.94 317 LEU A N 1
ATOM 2392 C CA . LEU A 1 317 ? 0.039 11.001 9.221 1.00 87.94 317 LEU A CA 1
ATOM 2393 C C . LEU A 1 317 ? -0.734 10.092 8.248 1.00 87.94 317 LEU A C 1
ATOM 2395 O O . LEU A 1 317 ? -0.496 10.117 7.040 1.00 87.94 317 LEU A O 1
ATOM 2399 N N . ALA A 1 318 ? -1.679 9.299 8.760 1.00 91.94 318 ALA A N 1
ATOM 2400 C CA . ALA A 1 318 ? -2.377 8.275 7.991 1.00 91.94 318 ALA A CA 1
ATOM 2401 C C . ALA A 1 318 ? -3.158 8.826 6.799 1.00 91.94 318 ALA A C 1
ATOM 2403 O O . ALA A 1 318 ? -3.429 8.050 5.896 1.00 91.94 318 ALA A O 1
ATOM 2404 N N . ALA A 1 319 ? -3.497 10.117 6.758 1.00 93.56 319 ALA A N 1
ATOM 2405 C CA . ALA A 1 319 ? -4.151 10.759 5.613 1.00 93.56 319 ALA A CA 1
ATOM 2406 C C . ALA A 1 319 ? -3.395 11.975 5.056 1.00 93.56 319 ALA A C 1
ATOM 2408 O O . ALA A 1 319 ? -3.972 12.781 4.325 1.00 93.56 319 ALA A O 1
ATOM 2409 N N . VAL A 1 320 ? -2.111 12.123 5.395 1.00 91.81 320 VAL A N 1
ATOM 2410 C CA . VAL A 1 320 ? -1.265 13.156 4.792 1.00 91.81 320 VAL A CA 1
ATOM 2411 C C . VAL A 1 320 ? -0.784 12.664 3.434 1.00 91.81 320 VAL A C 1
ATOM 2413 O O . VAL A 1 320 ? 0.040 11.754 3.345 1.00 91.81 320 VAL A O 1
ATOM 2416 N N . ALA A 1 321 ? -1.308 13.280 2.378 1.00 93.25 321 ALA A N 1
ATOM 2417 C CA . ALA A 1 321 ? -0.849 13.069 1.015 1.00 93.25 321 ALA A CA 1
ATOM 2418 C C . ALA A 1 321 ? 0.437 13.872 0.782 1.00 93.25 321 ALA A C 1
ATOM 2420 O O . ALA A 1 321 ? 0.413 15.102 0.794 1.00 93.25 321 ALA A O 1
ATOM 2421 N N . ASP A 1 322 ? 1.551 13.173 0.569 1.00 90.81 322 ASP A N 1
ATOM 2422 C CA . ASP A 1 322 ? 2.830 13.798 0.233 1.00 90.81 322 ASP A CA 1
ATOM 2423 C C . ASP A 1 322 ? 3.385 13.220 -1.077 1.00 90.81 322 ASP A C 1
ATOM 2425 O O . ASP A 1 322 ? 3.989 12.145 -1.078 1.00 90.81 322 ASP A O 1
ATOM 2429 N N . PRO A 1 323 ? 3.212 13.890 -2.222 1.00 91.94 323 PRO A N 1
ATOM 2430 C CA . PRO A 1 323 ? 3.689 13.363 -3.494 1.00 91.94 323 PRO A CA 1
ATOM 2431 C C . PRO A 1 323 ? 5.217 13.361 -3.614 1.00 91.94 323 PRO A C 1
ATOM 2433 O O . PRO A 1 323 ? 5.744 12.725 -4.522 1.00 91.94 323 PRO A O 1
ATOM 2436 N N . GLN A 1 324 ? 5.947 14.043 -2.729 1.00 87.69 324 GLN A N 1
ATOM 2437 C CA . GLN A 1 324 ? 7.351 14.376 -2.931 1.00 87.69 324 GLN A CA 1
ATOM 2438 C C . GLN A 1 324 ? 8.312 13.220 -2.628 1.00 87.69 324 GLN A C 1
ATOM 2440 O O . GLN A 1 324 ? 7.986 12.203 -2.007 1.00 87.69 324 GLN A O 1
ATOM 2445 N N . ARG A 1 325 ? 9.550 13.403 -3.092 1.00 84.25 325 ARG A N 1
ATOM 2446 C CA . ARG A 1 325 ? 10.693 12.529 -2.824 1.00 84.25 325 ARG A CA 1
ATOM 2447 C C . ARG A 1 325 ? 11.354 12.915 -1.503 1.00 84.25 325 ARG A C 1
ATOM 2449 O O . ARG A 1 325 ? 12.202 13.804 -1.490 1.00 84.25 325 ARG A O 1
ATOM 2456 N N . LEU A 1 326 ? 11.013 12.243 -0.404 1.00 78.50 326 LEU A N 1
ATOM 2457 C CA . LEU A 1 326 ? 11.627 12.490 0.905 1.00 78.50 326 LEU A CA 1
ATOM 2458 C C . LEU A 1 326 ? 12.462 11.306 1.369 1.00 78.50 326 LEU A C 1
ATOM 2460 O O . LEU A 1 326 ? 12.135 10.152 1.126 1.00 78.50 326 LEU A O 1
ATOM 2464 N N . PHE A 1 327 ? 13.538 11.602 2.091 1.00 74.06 327 PHE A N 1
ATOM 2465 C CA . PHE A 1 327 ? 14.469 10.617 2.640 1.00 74.06 327 PHE A CA 1
ATOM 2466 C C . PHE A 1 327 ? 13.815 9.522 3.500 1.00 74.06 327 PHE A C 1
ATOM 2468 O O . PHE A 1 327 ? 14.370 8.438 3.581 1.00 74.06 327 PHE A O 1
ATOM 2475 N N . SER A 1 328 ? 12.649 9.778 4.100 1.00 75.38 328 SER A N 1
ATOM 2476 C CA . SER A 1 328 ? 11.858 8.803 4.863 1.00 75.38 328 SER A CA 1
ATOM 2477 C C . SER A 1 328 ? 10.996 7.890 3.984 1.00 75.38 328 SER A C 1
ATOM 2479 O O . SER A 1 328 ? 10.573 6.821 4.424 1.00 75.38 328 SER A O 1
ATOM 2481 N N . HIS A 1 329 ? 10.723 8.296 2.740 1.00 82.44 329 HIS A N 1
ATOM 2482 C CA . HIS A 1 329 ? 9.798 7.608 1.853 1.00 82.44 329 HIS A CA 1
ATOM 2483 C C . HIS A 1 329 ? 10.426 6.338 1.294 1.00 82.44 329 HIS A C 1
ATOM 2485 O O . HIS A 1 329 ? 11.359 6.368 0.482 1.00 82.44 329 HIS A O 1
ATOM 2491 N N . ARG A 1 330 ? 9.852 5.216 1.718 1.00 82.19 330 ARG A N 1
ATOM 2492 C CA . ARG A 1 330 ? 10.079 3.888 1.162 1.00 82.19 330 ARG A CA 1
ATOM 2493 C C . ARG A 1 330 ? 8.763 3.357 0.607 1.00 82.19 330 ARG A C 1
ATOM 2495 O O . ARG A 1 330 ? 7.699 3.935 0.818 1.00 82.19 330 ARG A O 1
ATOM 2502 N N . TRP A 1 331 ? 8.840 2.262 -0.137 1.00 87.56 331 TRP A N 1
ATOM 2503 C CA . TRP A 1 331 ? 7.675 1.713 -0.814 1.00 87.56 331 TRP A CA 1
ATOM 2504 C C . TRP A 1 331 ? 7.645 0.197 -0.790 1.00 87.56 331 TRP A C 1
ATOM 2506 O O . TRP A 1 331 ? 8.673 -0.466 -0.948 1.00 87.56 331 TRP A O 1
ATOM 2516 N N . ARG A 1 332 ? 6.427 -0.330 -0.676 1.00 91.12 332 ARG A N 1
ATOM 2517 C CA . ARG A 1 332 ? 6.084 -1.732 -0.896 1.00 91.12 332 ARG A CA 1
ATOM 2518 C C . ARG A 1 332 ? 4.792 -1.846 -1.669 1.00 91.12 332 ARG A C 1
ATOM 2520 O O . ARG A 1 332 ? 3.850 -1.090 -1.455 1.00 91.12 332 ARG A O 1
ATOM 2527 N N . GLY A 1 333 ? 4.760 -2.840 -2.542 1.00 95.38 333 GLY A N 1
ATOM 2528 C CA . GLY A 1 333 ? 3.549 -3.306 -3.184 1.00 95.38 333 GLY A CA 1
ATOM 2529 C C . GLY A 1 333 ? 3.017 -4.570 -2.519 1.00 95.38 333 GLY A C 1
ATOM 2530 O O . GLY A 1 333 ? 3.729 -5.319 -1.847 1.00 95.38 333 GLY A O 1
ATOM 2531 N N . VAL A 1 334 ? 1.745 -4.832 -2.766 1.00 97.44 334 VAL A N 1
ATOM 2532 C CA . VAL A 1 334 ? 1.079 -6.090 -2.440 1.00 97.44 334 VAL A CA 1
ATOM 2533 C C . VAL A 1 334 ? 0.386 -6.631 -3.686 1.00 97.44 334 VAL A C 1
ATOM 2535 O O . VAL A 1 334 ? 0.246 -5.943 -4.697 1.00 97.44 334 VAL A O 1
ATOM 2538 N N . ARG A 1 335 ? -0.075 -7.876 -3.635 1.00 95.56 335 ARG A N 1
ATOM 2539 C CA . ARG A 1 335 ? -0.885 -8.490 -4.689 1.00 95.56 335 ARG A CA 1
ATOM 2540 C C . ARG A 1 335 ? -1.947 -9.373 -4.066 1.00 95.56 335 ARG A C 1
ATOM 2542 O O . ARG A 1 335 ? -1.690 -10.046 -3.080 1.00 95.56 335 ARG A O 1
ATOM 2549 N N . LYS A 1 336 ? -3.136 -9.418 -4.664 1.00 93.31 336 LYS A N 1
ATOM 2550 C CA . LYS A 1 336 ? -4.178 -10.355 -4.228 1.00 93.31 336 LYS A CA 1
ATOM 2551 C C . LYS A 1 336 ? -3.669 -11.788 -4.410 1.00 93.31 336 LYS A C 1
ATOM 2553 O O . LYS A 1 336 ? -3.077 -12.080 -5.452 1.00 93.31 336 LYS A O 1
ATOM 2558 N N . ALA A 1 337 ? -3.906 -12.662 -3.436 1.00 90.12 337 ALA A N 1
ATOM 2559 C CA . ALA A 1 337 ? -3.591 -14.075 -3.595 1.00 90.12 337 ALA A CA 1
ATOM 2560 C C . ALA A 1 337 ? -4.514 -14.691 -4.667 1.00 90.12 337 ALA A C 1
ATOM 2562 O O . ALA A 1 337 ? -5.735 -14.493 -4.609 1.00 90.12 337 ALA A O 1
ATOM 2563 N N . PRO A 1 338 ? -3.980 -15.391 -5.684 1.00 82.12 338 PRO A N 1
ATOM 2564 C CA . PRO A 1 338 ? -4.815 -16.110 -6.637 1.00 82.12 338 PRO A CA 1
ATOM 2565 C C . PRO A 1 338 ? -5.601 -17.222 -5.939 1.00 82.12 338 PRO A C 1
ATOM 2567 O O . PRO A 1 338 ? -5.092 -17.874 -5.028 1.00 82.12 338 PRO A O 1
ATOM 2570 N N . LYS A 1 339 ? -6.832 -17.481 -6.393 1.00 76.31 339 LYS A N 1
ATOM 2571 C CA . LYS A 1 339 ? -7.618 -18.614 -5.885 1.00 76.31 339 LYS A CA 1
ATOM 2572 C C . LYS A 1 339 ? -6.835 -19.920 -6.077 1.00 76.31 339 LYS A C 1
ATOM 2574 O O . LYS A 1 339 ? -6.291 -20.151 -7.153 1.00 76.31 339 LYS A O 1
ATOM 2579 N N . GLY A 1 340 ? -6.786 -20.753 -5.038 1.00 67.50 340 GLY A N 1
ATOM 2580 C CA . GLY A 1 340 ? -6.087 -22.045 -5.058 1.00 67.50 340 GLY A CA 1
ATOM 2581 C C . GLY A 1 340 ? -4.563 -21.967 -4.894 1.00 67.50 340 GLY A C 1
ATOM 2582 O O . GLY A 1 340 ? -3.913 -23.006 -4.817 1.00 67.50 340 GLY A O 1
ATOM 2583 N N . ILE A 1 341 ? -3.983 -20.765 -4.796 1.00 64.06 341 ILE A N 1
ATOM 2584 C CA . ILE A 1 341 ? -2.563 -20.575 -4.483 1.00 64.06 341 ILE A CA 1
ATOM 2585 C C . ILE A 1 341 ? -2.466 -20.097 -3.027 1.00 64.06 341 ILE A C 1
ATOM 2587 O O . ILE A 1 341 ? -2.588 -18.908 -2.746 1.00 64.06 341 ILE A O 1
ATOM 2591 N N . GLY A 1 342 ? -2.343 -21.064 -2.111 1.00 62.16 342 GLY A N 1
ATOM 2592 C CA . GLY A 1 342 ? -2.109 -20.843 -0.675 1.00 62.16 342 GLY A CA 1
ATOM 2593 C C . GLY A 1 342 ? -0.649 -20.476 -0.337 1.00 62.16 342 GLY A C 1
ATOM 2594 O O . GLY A 1 342 ? 0.085 -20.070 -1.243 1.00 62.16 342 GLY A O 1
ATOM 2595 N N . PRO A 1 343 ? -0.214 -20.620 0.932 1.00 57.50 343 PRO A N 1
ATOM 2596 C CA . PRO A 1 343 ? 1.165 -20.327 1.345 1.00 57.50 343 PRO A CA 1
ATOM 2597 C C . PRO A 1 343 ? 2.215 -21.104 0.543 1.00 57.50 343 PRO A C 1
ATOM 2599 O O . PRO A 1 343 ? 1.930 -22.257 0.144 1.00 57.50 343 PRO A O 1
#

Radius of gyration: 20.35 Å; Cα contacts (8 Å, |Δi|>4): 802; chains: 1; bounding box: 51×52×62 Å

Secondary structure (DSSP, 8-state):
----SSS--S-----S------GGGSTT--TT-----------EEEE-SS-EEES-SS--TT-EEE-SSSS---PPEEE-SSS-EEBSSSTTSEEE-SSS----TT-EE-TTS--S-S-EEEESSSPPHHHHHHHHTTS-HHHHHHT----PPP-TT----SSPSS-EEEETT-TT-EEEEPP--TTS-SS-----HHHHHHHHHHTT-EEPBHHHHHHHHHTTPPP-TT--SS-TT-----GGG-TTTTSS---BB-PBPSSSTTGGG---PPP-SSSPPPTTS--TT-TTB--BS----TT----SS--TT--TTTT----S--TTB---EEEEPPTT---

Sequence (343 aa):
FLRRAAEGEGDVAARGVTVVWDLTANKGAARDAQVRMQALGILMVYVPEGPFYLGSGGLTAGGFYKYTDGTQHALPYQVTGPGAIPTGRQAGKLWAGTCGAQPEDGGEIPASFPNGYSAFYCMKYQISPEQYARFLNALSKEEADRRYAGAERCAPPRITYSGARPGVVRDEKSATARYSTKPGGPRGGEACFGLSWEDGAAFAAWAGLRPMTELELEKAVRGAREPIPEEVGPSYWGIQTFASNAWDSFKGDPQCERPVTVGNAAGRKFKATHGRGTTALPADWPQADAVGSGMRCTYYTAFQLDLPRARVSDRLLAAVADPQRLFSHRWRGVRKAPKGIGP

pLDDT: mean 83.99, std 14.77, range [41.56, 98.62]